Protein AF-A0A6P7SFE6-F1 (afdb_monomer_lite)

Foldseek 3Di:
DLVQLQLQQVQLLVQCVVPVVLVDPDDDDDSDRGGSVNSVLLVVVVVVCVVVPDPDPVLAVDPPPVRYPPVNCVSDNPSRSSSCVSSRWRDPDPPPPAPCRRPVVVCVVCQVVCCVPPVFHKDFDADPVRYTDDIDGPPDFDPDDPPFDPLQRVVCVRCVVPAPPPDDDDDDPVSVPGPPVPPSVPDD

pLDDT: mean 70.04, std 11.22, range [33.72, 88.94]

InterPro domains:
  IPR029526 PiggyBac transposable element-derived protein [PF13843] (2-118)

Secondary structure (DSSP, 8-state):
-HHHHHHHHHHHHHHHHH-GGGS-SSSS-------HHHHHHHHHHHHHHHHS--SSGGGTS---TTT--HHHHHHS-HHHHHHHHHH------S-TT-TTTTTHHHHHHHHHHHHHHH----EEEE-TTS-EEEEE-S-------TTS-HHHHHHHHHHTTTTTTTPPP---HHHHTS--TTTTT---

Organism: NCBI:txid2607531

Sequence (188 aa):
MDEMFQYIADETYDYAENHPQHVRPGHGSDWFPTTGDEIKVLLGLLILMGIMKKPILASYCNQDPAMSTPFFLKTMPHDRFVTLLRNLYFNSGANQDDRLHKISPIIDEAAENFSAHFGAKVYKVFQSTGRARKIYVGQDRLDLPLSTLASTDVVLSLNENLFNIGYNIYMDNWFFQSRLLPEAANED

Radius of gyration: 21.57 Å; chains: 1; bounding box: 50×43×57 Å

Structure (mmCIF, N/CA/C/O backbone):
data_AF-A0A6P7SFE6-F1
#
_entry.id   AF-A0A6P7SFE6-F1
#
loop_
_atom_site.group_PDB
_atom_site.id
_atom_site.type_symbol
_atom_site.label_atom_id
_atom_site.label_alt_id
_atom_site.label_comp_id
_atom_site.label_asym_id
_atom_site.label_entity_id
_atom_site.label_seq_id
_atom_site.pdbx_PDB_ins_code
_atom_site.Cartn_x
_atom_site.Cartn_y
_atom_site.Cartn_z
_atom_site.occupancy
_atom_site.B_iso_or_equiv
_atom_site.auth_seq_id
_atom_site.auth_comp_id
_atom_site.auth_asym_id
_atom_site.auth_atom_id
_atom_site.pdbx_PDB_model_num
ATOM 1 N N . MET A 1 1 ? 11.121 -4.428 9.781 1.00 61.09 1 MET A N 1
ATOM 2 C CA . MET A 1 1 ? 9.688 -4.736 9.572 1.00 61.09 1 MET A CA 1
ATOM 3 C C . MET A 1 1 ? 8.786 -3.921 10.499 1.00 61.09 1 MET A C 1
ATOM 5 O O . MET A 1 1 ? 7.979 -3.169 9.977 1.00 61.09 1 MET A O 1
ATOM 9 N N . ASP A 1 2 ? 8.927 -3.981 11.832 1.00 73.94 2 ASP A N 1
ATOM 10 C CA . ASP A 1 2 ? 8.117 -3.128 12.732 1.00 73.94 2 ASP A CA 1
ATOM 11 C C . ASP A 1 2 ? 8.372 -1.623 12.541 1.00 73.94 2 ASP A C 1
ATOM 13 O O . ASP A 1 2 ? 7.426 -0.840 12.510 1.00 73.94 2 ASP A O 1
ATOM 17 N N . GLU A 1 3 ? 9.627 -1.233 12.308 1.00 82.19 3 GLU A N 1
ATOM 18 C CA . GLU A 1 3 ? 10.008 0.157 12.008 1.00 82.19 3 GLU A CA 1
ATOM 19 C C . GLU A 1 3 ? 9.363 0.689 10.716 1.00 82.19 3 GLU A C 1
ATOM 21 O O . GLU A 1 3 ? 8.933 1.836 10.677 1.00 82.19 3 GLU A O 1
ATOM 26 N N . MET A 1 4 ? 9.211 -0.157 9.688 1.00 81.56 4 MET A N 1
ATOM 27 C CA . MET A 1 4 ? 8.531 0.206 8.436 1.00 81.56 4 MET A CA 1
ATOM 28 C C . MET A 1 4 ? 7.050 0.509 8.690 1.00 81.56 4 MET A C 1
ATOM 30 O O . MET A 1 4 ? 6.525 1.502 8.196 1.00 81.56 4 MET A O 1
ATOM 34 N N . PHE A 1 5 ? 6.357 -0.325 9.471 1.00 85.31 5 PHE A N 1
ATOM 35 C CA . PHE A 1 5 ? 4.944 -0.087 9.771 1.00 85.31 5 PHE A CA 1
ATOM 36 C C . PHE A 1 5 ? 4.734 1.176 10.600 1.00 85.31 5 PHE A C 1
ATOM 38 O O . PHE A 1 5 ? 3.739 1.867 10.394 1.00 85.31 5 PHE A O 1
ATOM 45 N N . GLN A 1 6 ? 5.666 1.484 11.505 1.00 87.81 6 GLN A N 1
ATOM 46 C CA . GLN A 1 6 ? 5.617 2.733 12.253 1.00 87.81 6 GLN A CA 1
ATOM 47 C C . GLN A 1 6 ? 5.869 3.940 11.343 1.00 87.81 6 GLN A C 1
ATOM 49 O O . GLN A 1 6 ? 5.092 4.885 11.387 1.00 87.81 6 GLN A O 1
ATOM 54 N N . TYR A 1 7 ? 6.851 3.865 10.442 1.00 86.44 7 TYR A N 1
ATOM 55 C CA . TYR A 1 7 ? 7.093 4.909 9.443 1.00 86.44 7 TYR A CA 1
ATOM 56 C C . TYR A 1 7 ? 5.852 5.190 8.578 1.00 86.44 7 TYR A C 1
ATOM 58 O O . TYR A 1 7 ? 5.456 6.338 8.403 1.00 86.44 7 TYR A O 1
ATOM 66 N N . ILE A 1 8 ? 5.178 4.141 8.093 1.00 85.50 8 ILE A N 1
ATOM 67 C CA . ILE A 1 8 ? 3.933 4.280 7.319 1.00 85.50 8 ILE A CA 1
ATOM 68 C C . ILE A 1 8 ? 2.825 4.922 8.160 1.00 85.50 8 ILE A C 1
ATOM 70 O O . ILE A 1 8 ? 2.033 5.708 7.638 1.00 85.50 8 ILE A O 1
ATOM 74 N N . ALA A 1 9 ? 2.736 4.577 9.446 1.00 88.50 9 ALA A N 1
ATOM 75 C CA . ALA A 1 9 ? 1.746 5.156 10.345 1.00 88.50 9 ALA A CA 1
ATOM 76 C C . ALA A 1 9 ? 1.968 6.663 10.530 1.00 88.50 9 ALA A C 1
ATOM 78 O O . ALA A 1 9 ? 1.002 7.423 10.442 1.00 88.50 9 ALA A O 1
ATOM 79 N N . ASP A 1 10 ? 3.223 7.079 10.709 1.00 88.00 10 ASP A N 1
ATOM 80 C CA . ASP A 1 10 ? 3.611 8.482 10.866 1.00 88.00 10 ASP A CA 1
ATOM 81 C C . ASP A 1 10 ? 3.328 9.272 9.572 1.00 88.00 10 ASP A C 1
ATOM 83 O O . ASP A 1 10 ? 2.623 10.278 9.596 1.00 88.00 10 ASP A O 1
ATOM 87 N N . GLU A 1 11 ? 3.738 8.752 8.411 1.00 85.62 11 GLU A N 1
ATOM 88 C CA . GLU A 1 11 ? 3.464 9.361 7.097 1.00 85.62 11 GLU A CA 1
ATOM 89 C C . GLU A 1 11 ? 1.959 9.461 6.791 1.00 85.62 11 GLU A C 1
ATOM 91 O O . GLU A 1 11 ? 1.479 10.453 6.238 1.00 85.62 11 GLU A O 1
ATOM 96 N N . THR A 1 12 ? 1.186 8.436 7.159 1.00 86.38 12 THR A N 1
ATOM 97 C CA . THR A 1 12 ? -0.279 8.420 7.017 1.00 86.38 12 THR A CA 1
ATOM 98 C C . THR A 1 12 ? -0.938 9.456 7.927 1.00 86.38 12 THR A C 1
ATOM 100 O O . THR A 1 12 ? -1.908 10.107 7.526 1.00 86.38 12 THR A O 1
ATOM 103 N N . TYR A 1 13 ? -0.423 9.615 9.148 1.00 86.06 13 TYR A N 1
ATOM 104 C CA . TYR A 1 13 ? -0.887 10.623 10.092 1.00 86.06 13 TYR A CA 1
ATOM 105 C C . TYR A 1 13 ? -0.629 12.038 9.565 1.00 86.06 13 TYR A C 1
ATOM 107 O O . TYR A 1 13 ? -1.582 12.813 9.438 1.00 86.06 13 TYR A O 1
ATOM 115 N N . ASP A 1 14 ? 0.608 12.320 9.155 1.00 85.31 14 ASP A N 1
ATOM 116 C CA . ASP A 1 14 ? 1.017 13.606 8.590 1.00 85.31 14 ASP A CA 1
ATOM 117 C C . ASP A 1 14 ? 0.218 13.941 7.325 1.00 85.31 14 ASP A C 1
ATOM 119 O O . ASP A 1 14 ? -0.242 15.072 7.136 1.00 85.31 14 ASP A O 1
ATOM 123 N N . TYR A 1 15 ? -0.003 12.959 6.447 1.00 83.81 15 TYR A N 1
ATOM 124 C CA . TYR A 1 15 ? -0.788 13.159 5.234 1.00 83.81 15 TYR A CA 1
ATOM 125 C C . TYR A 1 15 ? -2.224 13.587 5.549 1.00 83.81 15 TYR A C 1
ATOM 127 O O . TYR A 1 15 ? -2.721 14.552 4.963 1.00 83.81 15 TYR A O 1
ATOM 135 N N . ALA A 1 16 ? -2.887 12.899 6.477 1.00 82.62 16 ALA A N 1
ATOM 136 C CA . ALA A 1 16 ? -4.267 13.185 6.842 1.00 82.62 16 ALA A CA 1
ATOM 137 C C . ALA A 1 16 ? -4.434 14.518 7.584 1.00 82.62 16 ALA A C 1
ATOM 139 O O . ALA A 1 16 ? -5.422 15.214 7.347 1.00 82.62 16 ALA A O 1
ATOM 140 N N . GLU A 1 17 ? -3.469 14.895 8.429 1.00 82.94 17 GLU A N 1
ATOM 141 C CA . GLU A 1 17 ? -3.460 16.194 9.112 1.00 82.94 17 GLU A CA 1
ATOM 142 C C . GLU A 1 17 ? -3.362 17.350 8.101 1.00 82.94 17 GLU A C 1
ATOM 144 O O . GLU A 1 17 ? -4.084 18.342 8.203 1.00 82.94 17 GLU A O 1
ATOM 149 N N . ASN A 1 18 ? -2.563 17.173 7.045 1.00 80.31 18 ASN A N 1
ATOM 150 C CA . ASN A 1 18 ? -2.408 18.158 5.972 1.00 80.31 18 ASN A CA 1
ATOM 151 C C . ASN A 1 18 ? -3.531 18.132 4.913 1.00 80.31 18 ASN A C 1
ATOM 153 O O . ASN A 1 18 ? -3.589 19.016 4.054 1.00 80.31 18 ASN A O 1
ATOM 157 N N . HIS A 1 19 ? -4.432 17.144 4.948 1.00 77.06 19 HIS A N 1
ATOM 158 C CA . HIS A 1 19 ? -5.502 16.961 3.960 1.00 77.06 19 HIS A CA 1
ATOM 159 C C . HIS A 1 19 ? -6.875 16.720 4.625 1.00 77.06 19 HIS A C 1
ATOM 161 O O . HIS A 1 19 ? -7.513 15.681 4.397 1.00 77.06 19 HIS A O 1
ATOM 167 N N . PRO A 1 20 ? -7.398 17.693 5.399 1.00 71.38 20 PRO A N 1
ATOM 168 C CA . PRO A 1 20 ? -8.607 17.525 6.210 1.00 71.38 20 PRO A CA 1
ATOM 169 C C . PRO A 1 20 ? -9.862 17.199 5.388 1.00 71.38 20 PRO A C 1
ATOM 171 O O . PRO A 1 20 ? -10.795 16.599 5.906 1.00 71.38 20 PRO A O 1
ATOM 174 N N . GLN A 1 21 ? -9.893 17.515 4.090 1.00 68.44 21 GLN A N 1
ATOM 175 C CA . GLN A 1 21 ? -10.990 17.154 3.184 1.00 68.44 21 GLN A CA 1
ATOM 176 C C . GLN A 1 21 ? -11.155 15.636 2.963 1.00 68.44 21 GLN A C 1
ATOM 178 O O . GLN A 1 21 ? -12.209 15.183 2.503 1.00 68.44 21 GLN A O 1
ATOM 183 N N . HIS A 1 22 ? -10.128 14.835 3.262 1.00 64.62 22 HIS A N 1
ATOM 184 C CA . HIS A 1 22 ? -10.196 13.375 3.164 1.00 64.62 22 HIS A CA 1
ATOM 185 C C . HIS A 1 22 ? -10.717 12.729 4.455 1.00 64.62 22 HIS A C 1
ATOM 187 O O . HIS A 1 22 ? -11.294 11.637 4.394 1.00 64.62 22 HIS A O 1
ATOM 193 N N . VAL A 1 23 ? -10.629 13.443 5.581 1.00 65.19 23 VAL A N 1
ATOM 194 C CA . VAL A 1 23 ? -11.279 13.118 6.854 1.00 65.19 23 VAL A CA 1
ATOM 195 C C . VAL A 1 23 ? -12.740 13.571 6.762 1.00 65.19 23 VAL A C 1
ATOM 197 O O . VAL A 1 23 ? -13.029 14.726 6.465 1.00 65.19 23 VAL A O 1
ATOM 200 N N . ARG A 1 24 ? -13.709 12.660 6.916 1.00 57.59 24 ARG A N 1
ATOM 201 C CA . ARG A 1 24 ? -15.131 13.019 6.752 1.00 57.59 24 ARG A CA 1
ATOM 202 C C . ARG A 1 24 ? -15.545 14.073 7.795 1.00 57.59 24 ARG A C 1
ATOM 204 O O . 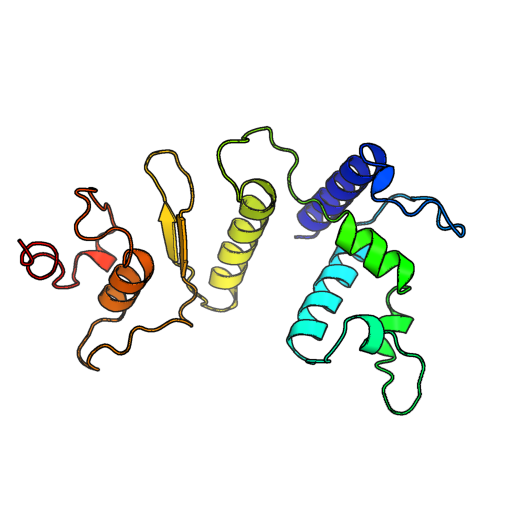ARG A 1 24 ? -15.450 13.785 8.986 1.00 57.59 24 ARG A O 1
ATOM 211 N N . PRO A 1 25 ? -16.109 15.228 7.395 1.00 49.84 25 PRO A N 1
ATOM 212 C CA . PRO A 1 25 ? -16.751 16.140 8.328 1.00 49.84 25 PRO A CA 1
ATOM 213 C C . PRO A 1 25 ? -18.163 15.614 8.603 1.00 49.84 25 PRO A C 1
ATOM 215 O O . PRO A 1 25 ? -19.124 15.960 7.920 1.00 49.84 25 PRO A O 1
ATOM 218 N N . GLY A 1 26 ? -18.298 14.694 9.551 1.00 49.56 26 GLY A N 1
ATOM 219 C CA . GLY A 1 26 ? -19.613 14.196 9.940 1.00 49.56 26 GLY A CA 1
ATOM 220 C C . GLY A 1 26 ? -19.549 12.903 10.732 1.00 49.56 26 GLY A C 1
ATOM 221 O O . GLY A 1 26 ? -19.210 11.865 10.178 1.00 49.56 26 GLY A O 1
ATOM 222 N N . HIS A 1 27 ? -19.972 12.996 11.995 1.00 47.34 27 HIS A N 1
ATOM 223 C CA . HIS A 1 27 ? -20.086 11.922 12.988 1.00 47.34 27 HIS A CA 1
ATOM 224 C C . HIS A 1 27 ? -18.760 11.402 13.571 1.00 47.34 27 HIS A C 1
ATOM 226 O O . HIS A 1 27 ? -18.475 10.213 13.555 1.00 47.34 27 HIS A O 1
ATOM 232 N N . GLY A 1 28 ? -18.001 12.309 14.192 1.00 46.06 28 GLY A N 1
ATOM 233 C CA . GLY A 1 28 ? -17.427 12.040 15.517 1.00 46.06 28 GLY A CA 1
ATOM 234 C C . GLY A 1 28 ? -16.272 11.047 15.644 1.00 46.06 28 GLY A C 1
ATOM 235 O O . GLY A 1 28 ? -16.020 10.607 16.761 1.00 46.06 28 GLY A O 1
ATOM 236 N N . SER A 1 29 ? -15.546 10.703 14.580 1.00 52.53 29 SER A N 1
ATOM 237 C CA . SER A 1 29 ? -14.189 10.179 14.765 1.00 52.53 29 SER A CA 1
ATOM 238 C C . SER A 1 29 ? -13.204 11.312 14.526 1.00 52.53 29 SER A C 1
ATOM 240 O O . SER A 1 29 ? -12.841 11.592 13.381 1.00 52.53 29 SER A O 1
ATOM 242 N N . ASP A 1 30 ? -12.804 11.981 15.602 1.00 61.62 30 ASP A N 1
ATOM 243 C CA . ASP A 1 30 ? -11.639 12.858 15.570 1.00 61.62 30 ASP A CA 1
ATOM 244 C C . ASP A 1 30 ? -10.474 12.075 14.948 1.00 61.62 30 ASP A C 1
ATOM 246 O O . ASP A 1 30 ? -10.271 10.897 15.254 1.00 61.62 30 ASP A O 1
ATOM 250 N N . TRP A 1 31 ? -9.756 12.678 14.000 1.00 70.69 31 TRP A N 1
ATOM 251 C CA . TRP A 1 31 ? -8.567 12.041 13.444 1.00 70.69 31 TRP A CA 1
ATOM 252 C C . TRP A 1 31 ? -7.518 11.956 14.553 1.00 70.69 31 TRP A C 1
ATOM 254 O O . TRP A 1 31 ? -7.008 12.975 15.007 1.00 70.69 31 TRP A O 1
ATOM 264 N N . PHE A 1 32 ? -7.246 10.741 15.025 1.00 72.75 32 PHE A N 1
ATOM 265 C CA . PHE A 1 32 ? -6.267 10.479 16.074 1.00 72.75 32 PHE A CA 1
ATOM 266 C C . PHE A 1 32 ? -5.050 9.726 15.517 1.00 72.75 32 PHE A C 1
ATOM 268 O O . PHE A 1 32 ? -5.188 9.025 14.500 1.00 72.75 32 PHE A O 1
ATOM 275 N N . PRO A 1 33 ? -3.883 9.850 16.186 1.00 77.19 33 PRO A N 1
ATOM 276 C CA . PRO A 1 33 ? -2.631 9.227 15.771 1.00 77.19 33 PRO A CA 1
ATOM 277 C C . PRO A 1 33 ? -2.797 7.758 15.390 1.00 77.19 33 PRO A C 1
ATOM 279 O O . PRO A 1 33 ? -3.434 6.989 16.111 1.00 77.19 33 PRO A O 1
ATOM 282 N N . THR A 1 34 ? -2.250 7.392 14.232 1.00 83.38 34 THR A N 1
ATOM 283 C CA . THR A 1 34 ? -2.251 6.007 13.744 1.00 83.38 34 THR A CA 1
ATOM 284 C C . THR A 1 34 ? -1.036 5.278 14.308 1.00 83.38 34 THR A C 1
ATOM 286 O O . THR A 1 34 ? 0.020 5.882 14.469 1.00 83.38 34 THR A O 1
ATOM 289 N N . THR A 1 35 ? -1.160 3.986 14.609 1.00 87.94 35 THR A N 1
ATOM 290 C CA . THR A 1 35 ? -0.030 3.164 15.079 1.00 87.94 35 THR A CA 1
ATOM 291 C C . THR A 1 35 ? 0.412 2.152 14.027 1.00 87.94 35 THR A C 1
ATOM 293 O O . THR A 1 35 ? -0.382 1.729 13.182 1.00 87.94 35 THR A O 1
ATOM 296 N N . GLY A 1 36 ? 1.666 1.692 14.102 1.00 86.25 36 GLY A N 1
ATOM 297 C CA . GLY A 1 36 ? 2.143 0.612 13.234 1.00 86.25 36 GLY A CA 1
ATOM 298 C C . GLY A 1 36 ? 1.288 -0.662 13.322 1.00 86.25 36 GLY A C 1
ATOM 299 O O . GLY A 1 36 ? 1.102 -1.353 12.322 1.00 86.25 36 GLY A O 1
ATOM 300 N N . ASP A 1 37 ? 0.689 -0.951 14.480 1.00 86.56 37 ASP A N 1
ATOM 301 C CA . ASP A 1 37 ? -0.207 -2.101 14.645 1.00 86.56 37 ASP A CA 1
ATOM 302 C C . ASP A 1 37 ? -1.542 -1.925 13.907 1.00 86.56 37 ASP A C 1
ATOM 304 O O . ASP A 1 37 ? -2.035 -2.881 13.304 1.00 86.56 37 ASP A O 1
ATOM 308 N N . GLU A 1 38 ? -2.102 -0.710 13.865 1.00 87.69 38 GLU A N 1
ATOM 309 C CA . GLU A 1 38 ? -3.269 -0.419 13.022 1.00 87.69 38 GLU A CA 1
ATOM 310 C C . GLU A 1 38 ? -2.946 -0.617 11.534 1.00 87.69 38 GLU A C 1
ATOM 312 O O . GLU A 1 38 ? -3.760 -1.187 10.806 1.00 87.69 38 GLU A O 1
ATOM 317 N N . ILE A 1 39 ? -1.745 -0.229 11.087 1.00 88.94 39 ILE A N 1
ATOM 318 C CA . ILE A 1 39 ? -1.287 -0.462 9.708 1.00 88.94 39 ILE A CA 1
ATOM 319 C C . ILE A 1 39 ? -1.139 -1.961 9.414 1.00 88.94 39 ILE A C 1
ATOM 321 O O . ILE A 1 39 ? -1.592 -2.429 8.367 1.00 88.94 39 ILE A O 1
ATOM 325 N N . LYS A 1 40 ? -0.578 -2.752 10.338 1.00 86.69 40 LYS A N 1
ATOM 326 C CA . LYS A 1 40 ? -0.502 -4.218 10.192 1.00 86.69 40 LYS A CA 1
ATOM 327 C C . LYS A 1 40 ? -1.886 -4.844 10.061 1.00 86.69 40 LYS A C 1
ATOM 329 O O . LYS A 1 40 ? -2.102 -5.683 9.186 1.00 86.69 40 LYS A O 1
ATOM 334 N N . VAL A 1 41 ? -2.829 -4.429 10.908 1.00 87.75 41 VAL A N 1
ATOM 335 C CA . VAL A 1 41 ? -4.222 -4.890 10.845 1.00 87.75 41 VAL A CA 1
ATOM 336 C C . VAL A 1 41 ? -4.851 -4.505 9.509 1.00 87.75 41 VAL A C 1
ATOM 338 O O . VAL A 1 41 ? -5.437 -5.362 8.852 1.00 87.75 41 VAL A O 1
ATOM 341 N N . LEU A 1 42 ? -4.693 -3.254 9.072 1.00 86.50 42 LEU A N 1
ATOM 342 C CA . LEU A 1 42 ? -5.209 -2.762 7.795 1.00 86.50 42 LEU A CA 1
ATOM 343 C C . LEU A 1 42 ? -4.706 -3.615 6.620 1.00 86.50 42 LEU A C 1
ATOM 345 O O . LEU A 1 42 ? -5.508 -4.105 5.823 1.00 86.50 42 LEU A O 1
ATOM 349 N N . LEU A 1 43 ? -3.393 -3.840 6.539 1.00 85.12 43 LEU A N 1
ATOM 350 C CA . LEU A 1 43 ? -2.772 -4.646 5.485 1.00 85.12 43 LEU A CA 1
ATOM 351 C C . LEU A 1 43 ? -3.202 -6.117 5.560 1.00 85.12 43 LEU A C 1
ATOM 353 O O . LEU A 1 43 ? -3.517 -6.719 4.533 1.00 85.12 43 LEU A O 1
ATOM 357 N N . GLY A 1 44 ? -3.298 -6.687 6.764 1.00 85.69 44 GLY A N 1
ATOM 358 C CA . GLY A 1 44 ? -3.808 -8.042 6.972 1.00 85.69 44 GLY A CA 1
ATOM 359 C C . GLY A 1 44 ? -5.255 -8.207 6.498 1.00 85.69 44 GLY A C 1
ATOM 360 O O . GLY A 1 44 ? -5.583 -9.189 5.829 1.00 85.69 44 GLY A O 1
ATOM 361 N N . LEU A 1 45 ? -6.114 -7.222 6.774 1.00 82.25 45 LEU A N 1
ATOM 362 C CA . LEU A 1 45 ? -7.494 -7.198 6.289 1.00 82.25 45 LEU A CA 1
ATOM 363 C C . LEU A 1 45 ? -7.556 -7.059 4.760 1.00 82.25 45 LEU A C 1
ATOM 365 O O . LEU A 1 45 ? -8.354 -7.755 4.136 1.00 82.25 45 LEU A O 1
ATOM 369 N N . LEU A 1 46 ? -6.700 -6.242 4.136 1.00 81.75 46 LEU A N 1
ATOM 370 C CA . LEU A 1 46 ? -6.624 -6.113 2.672 1.00 81.75 46 LEU A CA 1
ATOM 371 C C . LEU A 1 46 ? -6.219 -7.427 1.989 1.00 81.75 46 LEU A C 1
ATOM 373 O O . LEU A 1 46 ? -6.848 -7.833 1.009 1.00 81.75 46 LEU A O 1
ATOM 377 N N . ILE A 1 47 ? -5.223 -8.130 2.532 1.00 80.38 47 ILE A N 1
ATOM 378 C CA . ILE A 1 47 ? -4.822 -9.458 2.045 1.00 80.38 47 ILE A CA 1
ATOM 379 C C . ILE A 1 47 ? -5.990 -10.443 2.184 1.00 80.38 47 ILE A C 1
ATOM 381 O O . ILE A 1 47 ? -6.321 -11.164 1.241 1.00 80.38 47 ILE A O 1
ATOM 385 N N . LEU A 1 48 ? -6.668 -10.434 3.335 1.00 77.19 48 LEU A N 1
ATOM 386 C CA . LEU A 1 48 ? -7.814 -11.302 3.594 1.00 77.19 48 LEU A CA 1
ATOM 387 C C . LEU A 1 48 ? -8.991 -11.025 2.641 1.00 77.19 48 LEU A C 1
ATOM 389 O O . LEU A 1 48 ? -9.651 -11.969 2.203 1.00 77.19 48 LEU A O 1
ATOM 393 N N . MET A 1 49 ? -9.238 -9.763 2.272 1.00 74.50 49 MET A N 1
ATOM 394 C CA . MET A 1 49 ? -10.231 -9.399 1.249 1.00 74.50 49 MET A CA 1
ATOM 395 C C . MET A 1 49 ? -9.850 -9.927 -0.138 1.00 74.50 49 MET A C 1
ATOM 397 O O . MET A 1 49 ? -10.725 -10.383 -0.874 1.00 74.50 49 MET A O 1
ATOM 401 N N . GLY A 1 50 ? -8.559 -9.911 -0.485 1.00 70.62 50 GLY A N 1
ATOM 402 C CA . GLY A 1 50 ? -8.058 -10.488 -1.735 1.00 70.62 50 GLY A CA 1
ATOM 403 C C . GLY A 1 50 ? -8.311 -11.996 -1.841 1.00 70.62 50 GLY A C 1
ATOM 404 O O . GLY A 1 50 ? -8.626 -12.495 -2.923 1.00 70.62 50 GLY A O 1
ATOM 405 N N . ILE A 1 51 ? -8.234 -12.705 -0.711 1.00 72.88 51 ILE A N 1
ATOM 406 C CA . ILE A 1 51 ? -8.508 -14.146 -0.617 1.00 72.88 51 ILE A CA 1
ATOM 407 C C . ILE A 1 51 ? -10.019 -14.420 -0.639 1.00 72.88 51 ILE A C 1
ATOM 409 O O . ILE A 1 51 ? -10.495 -15.257 -1.406 1.00 72.88 51 ILE A O 1
ATOM 413 N N . MET A 1 52 ? -10.795 -13.713 0.185 1.00 71.19 52 MET A N 1
ATOM 414 C CA . MET A 1 52 ? -12.245 -13.886 0.273 1.00 71.19 52 MET A CA 1
ATOM 415 C C . MET A 1 52 ? -12.958 -12.874 -0.615 1.00 71.19 52 MET A C 1
ATOM 417 O O . MET A 1 52 ? -13.322 -11.809 -0.141 1.00 71.19 52 MET A O 1
ATOM 421 N N . LYS A 1 53 ? -13.204 -13.173 -1.890 1.00 67.50 53 LYS A N 1
ATOM 422 C CA . LYS A 1 53 ? -13.862 -12.209 -2.790 1.00 67.50 53 LYS A 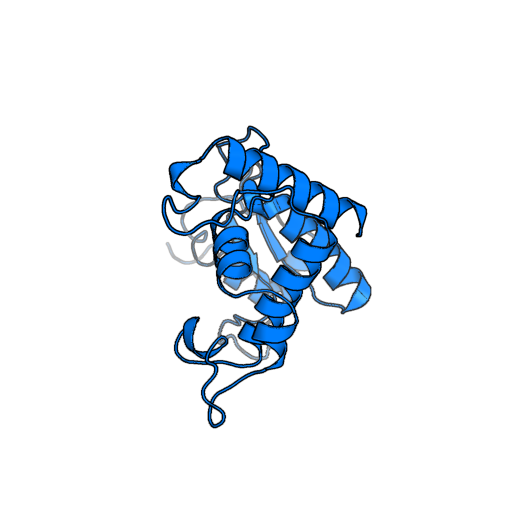CA 1
ATOM 423 C C . LYS A 1 53 ? -15.347 -12.013 -2.442 1.00 67.50 53 LYS A C 1
ATOM 425 O O . LYS A 1 53 ? -16.143 -12.940 -2.571 1.00 67.50 53 LYS A O 1
ATOM 430 N N . LYS A 1 54 ? -15.732 -10.792 -2.058 1.00 69.62 54 LYS A N 1
ATOM 431 C CA . LYS A 1 54 ? -17.125 -10.328 -1.935 1.00 69.62 54 LYS A CA 1
ATOM 432 C C . LYS A 1 54 ? -17.381 -9.190 -2.930 1.00 69.62 54 LYS A C 1
ATOM 434 O O . LYS A 1 54 ? -16.453 -8.459 -3.267 1.00 69.62 54 LYS A O 1
ATOM 439 N N . PRO A 1 55 ? -18.629 -9.010 -3.396 1.00 59.44 55 PRO A N 1
ATOM 440 C CA . PRO A 1 55 ? -18.931 -8.087 -4.490 1.00 59.44 55 PRO A CA 1
ATOM 441 C C . PRO A 1 55 ? -18.708 -6.607 -4.143 1.00 59.44 55 PRO A C 1
ATOM 443 O O . PRO A 1 55 ? -18.485 -5.808 -5.047 1.00 59.44 55 PRO A O 1
ATOM 446 N N . ILE A 1 56 ? -18.789 -6.218 -2.863 1.00 65.75 56 ILE A N 1
ATOM 447 C CA . ILE A 1 56 ? -18.694 -4.815 -2.429 1.00 65.75 56 ILE A CA 1
ATOM 448 C C . ILE A 1 56 ? -17.956 -4.736 -1.087 1.00 65.75 56 ILE A C 1
ATOM 450 O O . ILE A 1 56 ? -18.180 -5.579 -0.219 1.00 65.75 56 ILE A O 1
ATOM 454 N N . LEU A 1 57 ? -17.146 -3.690 -0.873 1.00 63.84 57 LEU A N 1
ATOM 455 C CA . LEU A 1 57 ? -16.412 -3.455 0.382 1.00 63.84 57 LEU A CA 1
ATOM 456 C C . LEU A 1 57 ? -17.329 -3.490 1.621 1.00 63.84 57 LEU A C 1
ATOM 458 O O . LEU A 1 57 ? -17.022 -4.143 2.614 1.00 63.84 57 LEU A O 1
ATOM 462 N N . ALA A 1 58 ? -18.517 -2.886 1.518 1.00 64.75 58 ALA A N 1
ATOM 463 C CA . ALA A 1 58 ? -19.532 -2.897 2.573 1.00 64.75 58 ALA A CA 1
ATOM 464 C C . ALA A 1 58 ? -19.997 -4.316 2.963 1.00 64.75 58 ALA A C 1
ATOM 466 O O . ALA A 1 58 ? -20.417 -4.542 4.093 1.00 64.75 58 ALA A O 1
ATOM 467 N N . SER A 1 59 ? -19.885 -5.299 2.059 1.00 66.31 59 SER A N 1
ATOM 468 C CA . SER A 1 59 ? -20.264 -6.693 2.337 1.00 66.31 59 SER A CA 1
ATOM 469 C C . SER A 1 59 ? -19.300 -7.405 3.293 1.00 66.31 59 SER A C 1
ATOM 471 O O . SER A 1 59 ? -19.680 -8.419 3.878 1.00 66.31 59 SER A O 1
ATOM 473 N N . TYR A 1 60 ? -18.067 -6.909 3.453 1.00 64.38 60 TYR A N 1
ATOM 474 C CA . TYR A 1 60 ? -17.098 -7.436 4.427 1.00 64.38 60 TYR A CA 1
ATOM 475 C C . TYR A 1 60 ? -17.390 -6.966 5.853 1.00 64.38 60 TYR A C 1
ATOM 477 O O . TYR A 1 60 ? -17.059 -7.651 6.819 1.00 64.38 60 TYR A O 1
ATOM 485 N N . CYS A 1 61 ? -18.052 -5.817 5.974 1.00 61.09 61 CYS A N 1
ATOM 486 C CA . CYS A 1 61 ? -18.411 -5.187 7.239 1.00 61.09 61 CYS A CA 1
ATOM 487 C C . CYS A 1 61 ? -19.915 -5.289 7.530 1.00 61.09 61 CYS A C 1
ATOM 489 O O . CYS A 1 61 ? -20.446 -4.532 8.339 1.00 61.09 61 CYS A O 1
ATOM 491 N N . ASN A 1 62 ? -20.612 -6.219 6.872 1.00 62.25 62 ASN A N 1
ATOM 492 C CA . ASN A 1 62 ? -22.034 -6.431 7.090 1.00 62.25 62 ASN A CA 1
ATOM 493 C C . ASN A 1 62 ? -22.268 -7.203 8.401 1.00 62.25 62 ASN A C 1
ATOM 495 O O . ASN A 1 62 ? -21.590 -8.194 8.676 1.00 62.25 62 ASN A O 1
ATOM 499 N N . GLN A 1 63 ? -23.230 -6.746 9.203 1.00 60.22 63 GLN A N 1
ATOM 500 C CA . GLN A 1 63 ? -23.647 -7.400 10.447 1.00 60.22 63 GLN A CA 1
ATOM 501 C C . GLN A 1 63 ? -24.687 -8.506 10.219 1.00 60.22 63 GLN A C 1
ATOM 503 O O . GLN A 1 63 ? -24.996 -9.233 11.160 1.00 60.22 63 GLN A O 1
ATOM 508 N N . ASP A 1 64 ? -25.206 -8.656 8.994 1.00 63.41 64 ASP A N 1
ATOM 509 C CA . ASP A 1 64 ? -26.151 -9.721 8.644 1.00 63.41 64 ASP A CA 1
ATOM 510 C C . ASP A 1 64 ? -25.557 -11.108 8.964 1.00 63.41 64 ASP A C 1
ATOM 512 O O . ASP A 1 64 ? -24.560 -11.486 8.347 1.00 63.41 64 ASP A O 1
ATOM 516 N N . PRO A 1 65 ? -26.149 -11.898 9.878 1.00 58.72 65 PRO A N 1
ATOM 517 C CA . PRO A 1 65 ? -25.642 -13.211 10.277 1.00 58.72 65 PRO A CA 1
ATOM 518 C C . PRO A 1 65 ? -25.394 -14.185 9.118 1.00 58.72 65 PRO A C 1
ATOM 520 O O . PRO A 1 65 ? -24.523 -15.043 9.232 1.00 58.72 65 PRO A O 1
ATOM 523 N N . ALA A 1 66 ? -26.124 -14.060 8.005 1.00 60.53 66 ALA A N 1
ATOM 524 C CA . ALA A 1 66 ? -25.964 -14.932 6.839 1.00 60.53 66 ALA A CA 1
ATOM 525 C C . ALA A 1 66 ? -24.745 -14.569 5.970 1.00 60.53 66 ALA A C 1
ATOM 527 O O . ALA A 1 66 ? -24.233 -15.409 5.232 1.00 60.53 66 ALA A O 1
ATOM 528 N N . MET A 1 67 ? -24.285 -13.317 6.045 1.00 58.78 67 MET A N 1
ATOM 529 C CA . MET A 1 67 ? -23.228 -12.757 5.193 1.00 58.78 67 MET A CA 1
ATOM 530 C C . MET A 1 67 ? -22.075 -12.136 5.992 1.00 58.78 67 MET A C 1
ATOM 532 O O . MET A 1 67 ? -21.117 -11.634 5.395 1.00 58.78 67 MET A O 1
ATOM 536 N N . SER A 1 68 ? -22.153 -12.165 7.320 1.00 62.25 68 SER A N 1
ATOM 537 C CA . SER A 1 68 ? -21.189 -11.556 8.225 1.00 62.25 68 SER A CA 1
ATOM 538 C C . SER A 1 68 ? -19.861 -12.291 8.163 1.00 62.25 68 SER A C 1
ATOM 540 O O . SER A 1 68 ? -19.778 -13.514 8.278 1.00 62.25 68 SER A O 1
ATOM 542 N N . THR A 1 69 ? -18.795 -11.518 7.996 1.00 67.06 69 THR A N 1
ATOM 543 C CA . THR A 1 69 ? -17.421 -11.958 8.222 1.00 67.06 69 THR A CA 1
ATOM 544 C C . THR A 1 69 ? -16.944 -11.319 9.526 1.00 67.06 69 THR A C 1
ATOM 546 O O . THR A 1 69 ? -16.273 -10.285 9.486 1.00 67.06 69 THR A O 1
ATOM 549 N N . PRO A 1 70 ? -17.302 -11.890 10.697 1.00 60.97 70 PRO A N 1
ATOM 550 C CA . PRO A 1 70 ? -17.172 -11.225 11.998 1.00 60.97 70 PRO A CA 1
ATOM 551 C C . PRO A 1 70 ? -15.733 -10.823 12.340 1.00 60.97 70 PRO A C 1
ATOM 553 O O . PRO A 1 70 ? -15.515 -9.888 13.106 1.00 60.97 70 PRO A O 1
ATOM 556 N N . PHE A 1 71 ? -14.744 -11.481 11.730 1.00 64.38 71 PHE A N 1
ATOM 557 C CA . PHE A 1 71 ? -13.331 -11.136 11.861 1.00 64.38 71 PHE A CA 1
ATOM 558 C C . PHE A 1 71 ? -13.012 -9.690 11.432 1.00 64.38 71 PHE A C 1
ATOM 560 O O . PHE A 1 71 ? -12.203 -9.034 12.081 1.00 64.38 71 PHE A O 1
ATOM 567 N N . PHE A 1 72 ? -13.680 -9.152 10.405 1.00 65.88 72 PHE A N 1
ATOM 568 C CA . PHE A 1 72 ? -13.428 -7.785 9.929 1.00 65.88 72 PHE A CA 1
ATOM 569 C C . PHE A 1 72 ? -13.913 -6.735 10.930 1.00 65.88 72 PHE A C 1
ATOM 571 O O . PHE A 1 72 ? -13.168 -5.827 11.276 1.00 65.88 72 PHE A O 1
ATOM 578 N N . LEU A 1 73 ? -15.133 -6.901 11.447 1.00 65.12 73 LEU A N 1
ATOM 579 C CA . LEU A 1 73 ? -15.755 -5.953 12.379 1.00 65.12 73 LEU A CA 1
ATOM 580 C C . LEU A 1 73 ? -15.173 -6.018 13.796 1.00 65.12 73 LEU A C 1
ATOM 582 O O . LEU A 1 73 ? -15.231 -5.033 14.525 1.00 65.12 73 LEU A O 1
ATOM 586 N N . LYS A 1 74 ? -14.633 -7.175 14.198 1.00 73.06 74 LYS A N 1
ATOM 587 C CA . LYS A 1 74 ? -14.030 -7.363 15.523 1.00 73.06 74 LYS A CA 1
ATOM 588 C C . LYS A 1 74 ? -12.624 -6.768 15.624 1.00 73.06 74 LYS A C 1
ATOM 590 O O . LYS A 1 74 ? -12.217 -6.381 16.713 1.00 73.06 74 LYS A O 1
ATOM 595 N N . THR A 1 75 ? -11.886 -6.732 14.515 1.00 77.19 75 THR A N 1
ATOM 596 C CA . THR A 1 75 ? -10.465 -6.346 14.518 1.00 77.19 75 THR A CA 1
ATOM 597 C C . THR A 1 75 ? -10.275 -4.841 14.336 1.00 77.19 75 THR A C 1
ATOM 599 O O . THR A 1 75 ? -9.422 -4.255 14.992 1.00 77.19 75 THR A O 1
ATOM 602 N N . MET A 1 76 ? -11.080 -4.197 13.486 1.00 79.81 76 MET A N 1
ATOM 603 C CA . MET A 1 76 ? -11.037 -2.750 13.274 1.00 79.81 76 MET A CA 1
ATOM 604 C C . MET A 1 76 ? -12.437 -2.229 12.914 1.00 79.81 76 MET A C 1
ATOM 606 O O . MET A 1 76 ? -13.096 -2.822 12.056 1.00 79.81 76 MET A O 1
ATOM 610 N N . PRO A 1 77 ? -12.915 -1.124 13.519 1.00 80.81 77 PRO A N 1
ATOM 611 C CA . PRO A 1 77 ? -14.189 -0.525 13.134 1.00 80.81 77 PRO A CA 1
ATOM 612 C C . PRO A 1 77 ? -14.198 -0.142 11.651 1.00 80.81 77 PRO A C 1
ATOM 614 O O . PRO A 1 77 ? -13.214 0.399 11.149 1.00 80.81 77 PRO A O 1
ATOM 617 N N . HIS A 1 78 ? -15.322 -0.362 10.963 1.00 76.38 78 HIS A N 1
ATOM 618 C CA . HIS A 1 78 ? -15.464 -0.058 9.532 1.00 76.38 78 HIS A CA 1
ATOM 619 C C . HIS A 1 78 ? -15.051 1.381 9.193 1.00 76.38 78 HIS A C 1
ATOM 621 O O . HIS A 1 78 ? -14.308 1.604 8.241 1.00 76.38 78 HIS A O 1
ATOM 627 N N . ASP A 1 79 ? -15.483 2.356 9.991 1.00 77.50 79 ASP A N 1
ATOM 628 C CA . ASP A 1 79 ? -15.193 3.761 9.711 1.00 77.50 79 ASP A CA 1
ATOM 629 C C . ASP A 1 79 ? -13.709 4.085 9.900 1.00 77.50 79 ASP A C 1
ATOM 631 O O . ASP A 1 79 ? -13.140 4.822 9.094 1.00 77.50 79 ASP A O 1
ATOM 635 N N . ARG A 1 80 ? -13.039 3.457 10.879 1.00 82.25 80 ARG A N 1
ATOM 636 C CA . ARG A 1 80 ? -11.581 3.565 11.044 1.00 82.25 80 ARG A CA 1
ATOM 637 C C . ARG A 1 80 ? -10.856 2.904 9.874 1.00 82.25 80 ARG A C 1
ATOM 639 O O . ARG A 1 80 ? -9.972 3.531 9.304 1.00 82.25 80 ARG A O 1
ATOM 646 N N . PHE A 1 81 ? -11.285 1.713 9.452 1.00 81.88 81 PHE A N 1
ATOM 647 C CA . PHE A 1 81 ? -10.729 1.013 8.289 1.00 81.88 81 PHE A CA 1
ATOM 648 C C . PHE A 1 81 ? -10.829 1.855 7.014 1.00 81.88 81 PHE A C 1
ATOM 650 O O . PHE A 1 81 ? -9.834 2.048 6.323 1.00 81.88 81 PHE A O 1
ATOM 657 N N . VAL A 1 82 ? -12.011 2.403 6.712 1.00 77.25 82 VAL A N 1
ATOM 658 C CA . VAL A 1 82 ? -12.219 3.241 5.522 1.00 77.25 82 VAL A CA 1
ATOM 659 C C . VAL A 1 82 ? -11.401 4.527 5.605 1.00 77.25 82 VAL A C 1
ATOM 661 O O . VAL A 1 82 ? -10.841 4.952 4.597 1.00 77.25 82 VAL A O 1
ATOM 664 N N . THR A 1 83 ? -11.310 5.142 6.785 1.00 80.06 83 THR A N 1
ATOM 665 C CA . THR A 1 83 ? -10.540 6.380 6.969 1.00 80.06 83 THR A CA 1
ATOM 666 C C . THR A 1 83 ? -9.042 6.127 6.796 1.00 80.06 83 THR A C 1
ATOM 668 O O . THR A 1 83 ? -8.395 6.848 6.040 1.00 80.06 83 THR A O 1
ATOM 671 N N . LEU A 1 84 ? -8.503 5.069 7.409 1.00 84.31 84 LEU A N 1
ATOM 672 C CA . LEU A 1 84 ? -7.107 4.668 7.234 1.00 84.31 84 LEU A CA 1
ATOM 673 C C . LEU A 1 84 ? -6.813 4.294 5.783 1.00 84.31 84 LEU A C 1
ATOM 675 O O . LEU A 1 84 ? -5.854 4.796 5.219 1.00 84.31 84 LEU A O 1
ATOM 679 N N . LEU A 1 85 ? -7.667 3.496 5.137 1.00 81.62 85 LEU A N 1
ATOM 680 C CA . LEU A 1 85 ? -7.493 3.120 3.732 1.00 81.62 85 LEU A CA 1
ATOM 681 C C . LEU A 1 85 ? -7.470 4.341 2.800 1.00 81.62 85 LEU A C 1
ATOM 683 O O . LEU A 1 85 ? -6.735 4.357 1.817 1.00 81.62 85 LEU A O 1
ATOM 687 N N . ARG A 1 86 ? -8.286 5.360 3.092 1.00 78.25 86 ARG A N 1
ATOM 688 C CA . ARG A 1 86 ? -8.396 6.575 2.275 1.00 78.25 86 ARG A CA 1
ATOM 689 C C . ARG A 1 86 ? -7.201 7.512 2.427 1.00 78.25 86 ARG A C 1
ATOM 691 O O . ARG A 1 86 ? -6.871 8.206 1.469 1.00 78.25 86 ARG A O 1
ATOM 698 N N . ASN A 1 87 ? -6.608 7.542 3.615 1.00 80.06 87 ASN A N 1
ATOM 699 C CA . ASN A 1 87 ? -5.482 8.408 3.949 1.00 80.06 87 ASN A CA 1
ATOM 700 C C . ASN A 1 87 ? -4.136 7.680 3.929 1.00 80.06 87 ASN A C 1
ATOM 702 O O . ASN A 1 87 ? -3.120 8.320 4.174 1.00 80.06 87 ASN A O 1
ATOM 706 N N . LEU A 1 88 ? -4.128 6.372 3.648 1.00 84.19 88 LEU A N 1
ATOM 707 C CA . LEU A 1 88 ? -2.933 5.541 3.657 1.00 84.19 88 LEU A CA 1
ATOM 708 C C . LEU A 1 88 ? -1.862 6.159 2.764 1.00 84.19 88 LEU A C 1
ATOM 710 O O . LEU A 1 88 ? -2.036 6.287 1.547 1.00 84.19 88 LEU A O 1
ATOM 714 N N . TYR A 1 89 ? -0.759 6.535 3.395 1.00 80.56 89 TYR A N 1
ATOM 715 C CA . TYR A 1 89 ? 0.331 7.226 2.748 1.00 80.56 89 TYR A CA 1
ATOM 716 C C . TYR A 1 89 ? 1.652 6.584 3.143 1.00 80.56 89 TYR A C 1
ATOM 718 O O . TYR A 1 89 ? 1.863 6.191 4.284 1.00 80.56 89 TYR A O 1
ATOM 726 N N . PHE A 1 90 ? 2.511 6.411 2.149 1.00 76.56 90 PHE A N 1
ATOM 727 C CA . PHE A 1 90 ? 3.647 5.503 2.237 1.00 76.56 90 PHE A CA 1
ATOM 728 C C . PHE A 1 90 ? 4.991 6.208 2.036 1.00 76.56 90 PHE A C 1
ATOM 730 O O . PHE A 1 90 ? 6.012 5.673 2.455 1.00 76.56 90 PHE A O 1
ATOM 737 N N . ASN A 1 91 ? 5.005 7.369 1.369 1.00 70.44 91 ASN A N 1
ATOM 738 C CA . ASN A 1 91 ? 6.222 8.138 1.125 1.00 70.44 91 ASN A CA 1
ATOM 739 C C . ASN A 1 91 ? 5.902 9.582 0.684 1.00 70.44 91 ASN A C 1
ATOM 741 O O . ASN A 1 91 ? 5.303 9.793 -0.377 1.00 70.44 91 ASN A O 1
ATOM 745 N N . SER A 1 92 ? 6.335 10.571 1.472 1.00 63.66 92 SER A N 1
ATOM 746 C CA . SER A 1 92 ? 6.255 12.016 1.179 1.00 63.66 92 SER A CA 1
ATOM 747 C C . SER A 1 92 ? 7.427 12.564 0.346 1.00 63.66 92 SER A C 1
ATOM 749 O O . SER A 1 92 ? 7.424 13.725 -0.061 1.00 63.66 92 SER A O 1
ATOM 751 N N . GLY A 1 93 ? 8.418 11.728 0.018 1.00 59.56 93 GLY A N 1
ATOM 752 C CA . GLY A 1 9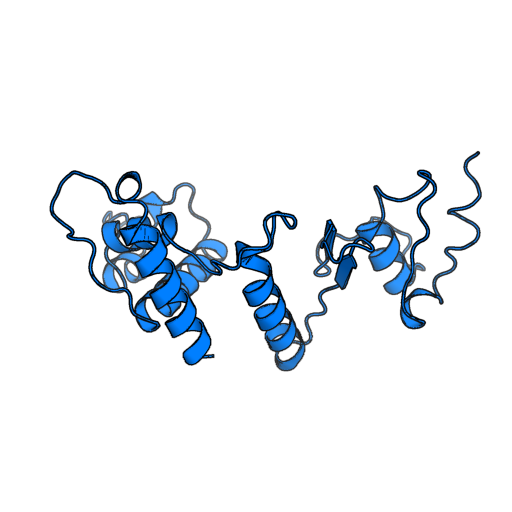3 ? 9.623 12.113 -0.716 1.00 59.56 93 GLY A CA 1
ATOM 753 C C . GLY A 1 93 ? 9.351 12.876 -2.020 1.00 59.56 93 GLY A C 1
ATOM 754 O O . GLY A 1 93 ? 8.662 12.394 -2.917 1.00 59.56 93 GLY A O 1
ATOM 755 N N . ALA A 1 94 ? 9.963 14.059 -2.132 1.00 51.22 94 ALA A N 1
ATOM 756 C CA . ALA A 1 94 ? 9.737 15.119 -3.122 1.00 51.22 94 ALA A CA 1
ATOM 757 C C . ALA A 1 94 ? 10.008 14.786 -4.611 1.00 51.22 94 ALA A C 1
ATOM 759 O O . ALA A 1 94 ? 9.989 15.685 -5.455 1.00 51.22 94 ALA A O 1
ATOM 760 N N . ASN A 1 95 ? 10.241 13.524 -4.976 1.00 54.16 95 ASN A N 1
ATOM 761 C CA . ASN A 1 95 ? 10.562 13.136 -6.350 1.00 54.16 95 ASN A CA 1
ATOM 762 C C . ASN A 1 95 ? 9.279 12.920 -7.166 1.00 54.16 95 ASN A C 1
ATOM 764 O O . ASN A 1 95 ? 8.828 11.797 -7.386 1.00 54.16 95 ASN A O 1
ATOM 768 N N . GLN A 1 96 ? 8.700 14.029 -7.630 1.00 54.91 96 GLN A N 1
ATOM 769 C CA . GLN A 1 96 ? 7.445 14.064 -8.393 1.00 54.91 96 GLN A CA 1
ATOM 770 C C . GLN A 1 96 ? 7.519 13.423 -9.796 1.00 54.91 96 GLN A C 1
ATOM 772 O O . GLN A 1 96 ? 6.486 13.291 -10.454 1.00 54.91 96 GLN A O 1
ATOM 777 N N . ASP A 1 97 ? 8.700 12.993 -10.253 1.00 54.62 97 ASP A N 1
ATOM 778 C CA . ASP A 1 97 ? 8.900 12.450 -11.606 1.00 54.62 97 ASP A CA 1
ATOM 779 C C . ASP A 1 97 ? 8.522 10.964 -11.765 1.00 54.62 97 ASP A C 1
ATOM 781 O O . ASP A 1 97 ? 8.232 10.504 -12.879 1.00 54.62 97 ASP A O 1
ATOM 785 N N . ASP A 1 98 ? 8.459 10.199 -10.671 1.00 60.91 98 ASP A N 1
ATOM 786 C CA . ASP A 1 98 ? 8.014 8.804 -10.702 1.00 60.91 98 ASP A CA 1
ATOM 787 C C . ASP A 1 98 ? 6.560 8.697 -10.234 1.00 60.91 98 ASP A C 1
ATOM 789 O O . ASP A 1 98 ? 6.252 8.976 -9.088 1.00 60.91 98 ASP A O 1
ATOM 793 N N . ARG A 1 99 ? 5.628 8.240 -11.080 1.00 58.44 99 ARG A N 1
ATOM 794 C CA . ARG A 1 99 ? 4.211 8.077 -10.680 1.00 58.44 99 ARG A CA 1
ATOM 795 C C . ARG A 1 99 ? 4.032 7.055 -9.547 1.00 58.44 99 ARG A C 1
ATOM 797 O O . ARG A 1 99 ? 2.990 7.073 -8.898 1.00 58.44 99 ARG A O 1
ATOM 804 N N . LEU A 1 100 ? 5.024 6.188 -9.326 1.00 59.44 100 LEU A N 1
ATOM 805 C CA . LEU A 1 100 ? 5.022 5.154 -8.296 1.00 59.44 100 LEU A CA 1
ATOM 806 C C . LEU A 1 100 ? 5.833 5.528 -7.048 1.00 59.44 100 LEU A C 1
ATOM 808 O O . LEU A 1 100 ? 5.801 4.745 -6.107 1.00 59.44 100 LEU A O 1
ATOM 812 N N . HIS A 1 101 ? 6.471 6.709 -6.972 1.00 63.06 101 HIS A N 1
ATOM 813 C CA . HIS A 1 101 ? 7.347 7.104 -5.845 1.00 63.06 101 HIS A CA 1
ATOM 814 C C . HIS A 1 101 ? 6.718 6.888 -4.463 1.00 63.06 101 HIS A C 1
ATOM 816 O O . HIS A 1 101 ? 7.410 6.563 -3.498 1.00 63.06 101 HIS A O 1
ATOM 822 N N . LYS A 1 102 ? 5.390 7.033 -4.391 1.00 61.94 102 LYS A N 1
ATOM 823 C CA . LYS A 1 102 ? 4.597 6.822 -3.182 1.00 61.94 102 LYS A CA 1
ATOM 824 C C . LYS A 1 102 ? 4.651 5.378 -2.691 1.00 61.94 102 LYS A C 1
ATOM 826 O O . LYS A 1 102 ? 4.705 5.167 -1.496 1.00 61.94 102 LYS A O 1
ATOM 831 N N . ILE A 1 103 ? 4.647 4.392 -3.588 1.00 69.94 103 ILE A N 1
ATOM 832 C CA . ILE A 1 103 ? 4.586 2.960 -3.247 1.00 69.94 103 ILE A CA 1
ATOM 833 C C . ILE A 1 103 ? 5.879 2.193 -3.548 1.00 69.94 103 ILE A C 1
ATOM 835 O O . ILE A 1 103 ? 6.058 1.103 -3.012 1.00 69.94 103 ILE A O 1
ATOM 839 N N . SER A 1 104 ? 6.786 2.748 -4.360 1.00 67.88 104 SER A N 1
ATOM 840 C CA . SER A 1 104 ? 8.081 2.152 -4.714 1.00 67.88 104 SER A CA 1
ATOM 841 C C . SER A 1 104 ? 8.870 1.604 -3.516 1.00 67.88 104 SER A C 1
ATOM 843 O O . SER A 1 104 ? 9.192 0.419 -3.570 1.00 67.88 104 SER A O 1
ATOM 845 N N . PRO A 1 105 ? 9.106 2.354 -2.415 1.00 69.69 105 PRO A N 1
ATOM 846 C CA . PRO A 1 105 ? 9.921 1.844 -1.306 1.00 69.69 105 PRO A CA 1
ATOM 847 C C . PRO A 1 105 ? 9.333 0.582 -0.664 1.00 69.69 105 PRO A C 1
ATOM 849 O O . PRO A 1 105 ? 10.059 -0.349 -0.337 1.00 69.69 105 PRO A O 1
ATOM 852 N N . ILE A 1 106 ? 8.005 0.502 -0.567 1.00 70.06 106 ILE A N 1
ATOM 853 C CA . ILE A 1 106 ? 7.326 -0.664 0.007 1.00 70.06 106 ILE A CA 1
ATOM 854 C C . ILE A 1 106 ? 7.321 -1.827 -0.967 1.00 70.06 106 ILE A C 1
ATOM 856 O O . ILE A 1 106 ? 7.464 -2.968 -0.549 1.00 70.06 106 ILE A O 1
ATOM 860 N N . ILE A 1 107 ? 7.159 -1.569 -2.266 1.00 70.31 107 ILE A N 1
ATOM 861 C CA . ILE A 1 107 ? 7.249 -2.628 -3.272 1.00 70.31 107 ILE A CA 1
ATOM 862 C C . ILE A 1 107 ? 8.666 -3.203 -3.306 1.00 70.31 107 ILE A C 1
ATOM 864 O O . ILE A 1 107 ? 8.808 -4.406 -3.497 1.00 70.31 107 ILE A O 1
ATOM 868 N N . ASP A 1 108 ? 9.696 -2.373 -3.157 1.00 69.94 108 ASP A N 1
ATOM 869 C CA . ASP A 1 108 ? 11.090 -2.816 -3.126 1.00 69.94 108 ASP A CA 1
ATOM 870 C C . ASP A 1 108 ? 11.373 -3.649 -1.869 1.00 69.94 108 ASP A C 1
ATOM 872 O O . ASP A 1 108 ? 11.777 -4.804 -1.999 1.00 69.94 108 ASP A O 1
ATOM 876 N N . GLU A 1 109 ? 11.031 -3.149 -0.676 1.00 73.06 109 GLU A N 1
ATOM 877 C CA . GLU A 1 109 ? 11.200 -3.897 0.580 1.00 73.06 109 GLU A CA 1
ATOM 878 C C . GLU A 1 109 ? 10.358 -5.185 0.598 1.00 73.06 109 GLU A C 1
ATOM 880 O O . GLU A 1 109 ? 10.817 -6.246 1.032 1.00 73.06 109 GLU A O 1
ATOM 885 N N . ALA A 1 110 ? 9.125 -5.136 0.087 1.00 69.12 110 ALA A N 1
ATOM 886 C CA . ALA A 1 110 ? 8.293 -6.320 -0.053 1.00 69.12 110 ALA A CA 1
ATOM 887 C C . ALA A 1 110 ? 8.914 -7.304 -1.047 1.00 69.12 110 ALA A C 1
ATOM 889 O O . ALA A 1 110 ? 9.008 -8.483 -0.730 1.00 69.12 110 ALA A O 1
ATOM 890 N N . ALA A 1 111 ? 9.361 -6.862 -2.225 1.00 68.12 111 ALA A N 1
ATOM 891 C CA . ALA A 1 111 ? 9.971 -7.741 -3.220 1.00 68.12 111 ALA A CA 1
ATOM 892 C C . ALA A 1 111 ? 11.239 -8.420 -2.685 1.00 68.12 111 ALA A C 1
ATOM 894 O O . ALA A 1 111 ? 11.410 -9.622 -2.893 1.00 68.12 111 ALA A O 1
ATOM 895 N N . GLU A 1 112 ? 12.085 -7.693 -1.953 1.00 72.12 112 GLU A N 1
ATOM 896 C CA . GLU A 1 112 ? 13.263 -8.255 -1.292 1.00 72.12 112 GLU A CA 1
ATOM 897 C C . GLU A 1 112 ? 12.863 -9.331 -0.277 1.00 72.12 112 GLU A C 1
ATOM 899 O O . GLU A 1 112 ? 13.294 -10.481 -0.404 1.00 72.12 112 GLU A O 1
ATOM 904 N N . ASN A 1 113 ? 11.955 -9.006 0.649 1.00 69.44 113 ASN A N 1
ATOM 905 C CA . ASN A 1 113 ? 11.466 -9.941 1.664 1.00 69.44 113 ASN A CA 1
ATOM 906 C C . ASN A 1 113 ? 10.749 -11.158 1.048 1.00 69.44 113 ASN A C 1
ATOM 908 O O . ASN A 1 113 ? 10.948 -12.294 1.486 1.00 69.44 113 ASN A O 1
ATOM 912 N N . PHE A 1 114 ? 9.942 -10.958 0.002 1.00 65.25 114 PHE A N 1
ATOM 913 C CA . PHE A 1 114 ? 9.245 -12.038 -0.696 1.00 65.25 114 PHE A CA 1
ATOM 914 C C . PHE A 1 114 ? 10.213 -12.947 -1.455 1.00 65.25 114 PHE A C 1
ATOM 916 O O . PHE A 1 114 ? 10.048 -14.169 -1.435 1.00 65.25 114 PHE A O 1
ATOM 923 N N . SER A 1 115 ? 11.247 -12.379 -2.080 1.00 65.56 115 SER A N 1
ATOM 924 C CA . SER A 1 115 ? 12.283 -13.167 -2.749 1.00 65.56 115 SER A CA 1
ATOM 925 C C . SER A 1 115 ? 13.103 -13.989 -1.754 1.00 65.56 115 SER A C 1
ATOM 927 O O . SER A 1 115 ? 13.359 -15.168 -2.005 1.00 65.56 115 SER A O 1
ATOM 929 N N . ALA A 1 116 ? 13.430 -13.405 -0.597 1.00 68.94 116 ALA A N 1
ATOM 930 C CA . ALA A 1 116 ? 14.233 -14.035 0.442 1.00 68.94 116 ALA A CA 1
ATOM 931 C C . ALA A 1 116 ? 13.500 -15.191 1.138 1.00 68.94 116 ALA A C 1
ATOM 933 O O . ALA A 1 116 ? 14.117 -16.208 1.452 1.00 68.94 116 ALA A O 1
ATOM 934 N N . HIS A 1 117 ? 12.188 -15.058 1.363 1.00 69.19 117 HIS A N 1
ATOM 935 C CA . HIS A 1 117 ? 11.425 -16.021 2.163 1.00 69.19 117 HIS A CA 1
ATOM 936 C C . HIS A 1 117 ? 10.544 -16.978 1.358 1.00 69.19 117 HIS A C 1
ATOM 938 O O . HIS A 1 117 ? 10.270 -18.081 1.828 1.00 69.19 117 HIS A O 1
ATOM 944 N N . PHE A 1 118 ? 10.106 -16.595 0.156 1.00 61.09 118 PHE A N 1
ATOM 945 C CA . PHE A 1 118 ? 9.118 -17.362 -0.614 1.00 61.09 118 PHE A CA 1
ATOM 946 C C . PHE A 1 118 ? 9.606 -17.767 -2.010 1.00 61.09 118 PHE A C 1
ATOM 948 O O . PHE A 1 118 ? 8.859 -18.401 -2.754 1.00 61.09 118 PHE A O 1
ATOM 955 N N . GLY A 1 119 ? 10.841 -17.416 -2.390 1.00 59.69 119 GLY A N 1
ATOM 956 C CA . GLY A 1 119 ? 11.402 -17.744 -3.707 1.00 59.69 119 GLY A CA 1
ATOM 957 C C . GLY A 1 119 ? 10.677 -17.067 -4.877 1.00 59.69 119 GLY A C 1
ATOM 958 O O . GLY A 1 119 ? 10.866 -17.457 -6.031 1.00 59.69 119 GLY A O 1
ATOM 959 N N . ALA A 1 120 ? 9.844 -16.061 -4.596 1.00 63.09 120 ALA A N 1
ATOM 960 C CA . ALA A 1 120 ? 9.149 -15.284 -5.609 1.00 63.09 120 ALA A CA 1
ATOM 961 C C . ALA A 1 120 ? 10.134 -14.313 -6.272 1.00 63.09 120 ALA A C 1
ATOM 963 O O . ALA A 1 120 ? 10.767 -13.502 -5.598 1.00 63.09 120 ALA A O 1
ATOM 964 N N . LYS A 1 121 ? 10.272 -14.388 -7.599 1.00 67.31 121 LYS A N 1
ATOM 965 C CA . LYS A 1 121 ? 11.107 -13.454 -8.363 1.00 67.31 121 LYS A CA 1
ATOM 966 C C . LYS A 1 121 ? 10.245 -12.367 -8.985 1.00 67.31 121 LYS A C 1
ATOM 968 O O . LYS A 1 121 ? 9.310 -12.658 -9.728 1.00 67.31 121 LYS A O 1
ATOM 973 N N . VAL A 1 122 ? 10.602 -11.123 -8.690 1.00 70.94 122 VAL A N 1
ATOM 974 C CA . VAL A 1 122 ? 10.010 -9.929 -9.290 1.00 70.94 122 VAL A CA 1
ATOM 975 C C . VAL A 1 122 ? 11.022 -9.340 -10.261 1.00 70.94 122 VAL A C 1
ATOM 977 O O . VAL A 1 122 ? 12.175 -9.115 -9.903 1.00 70.94 122 VAL A O 1
ATOM 980 N N . TYR A 1 123 ? 10.587 -9.081 -11.486 1.00 76.31 123 TYR A N 1
ATOM 981 C CA . TYR A 1 123 ? 11.403 -8.480 -12.532 1.00 76.31 123 TYR A CA 1
ATOM 982 C C . TYR A 1 123 ? 10.833 -7.107 -12.880 1.00 76.31 123 TYR A C 1
ATOM 984 O O . TYR A 1 123 ? 9.618 -6.946 -12.986 1.00 76.31 123 TYR A O 1
ATOM 992 N N . LYS A 1 124 ? 11.690 -6.097 -13.032 1.00 78.44 124 LYS A N 1
ATOM 993 C CA . LYS A 1 124 ? 11.266 -4.713 -13.278 1.00 78.44 124 LYS A CA 1
ATOM 994 C C . LYS A 1 124 ? 12.035 -4.122 -14.450 1.00 78.44 124 LYS A C 1
ATOM 996 O O . LYS A 1 124 ? 13.246 -4.295 -14.538 1.00 78.44 124 LYS A O 1
ATOM 1001 N N . VAL A 1 125 ? 11.336 -3.386 -15.313 1.00 80.25 125 VAL A N 1
ATOM 1002 C CA . VAL A 1 125 ? 11.965 -2.548 -16.345 1.00 80.25 125 VAL A CA 1
ATOM 1003 C C . VAL A 1 125 ? 12.003 -1.110 -15.870 1.00 80.25 125 VAL A C 1
ATOM 1005 O O . VAL A 1 125 ? 10.971 -0.551 -15.491 1.00 80.25 125 VAL A O 1
ATOM 1008 N N . PHE A 1 126 ? 13.184 -0.505 -15.952 1.00 73.06 126 PHE A N 1
ATOM 1009 C CA . PHE A 1 126 ? 13.420 0.893 -15.622 1.00 73.06 126 PHE A CA 1
ATOM 1010 C C . PHE A 1 126 ? 13.780 1.695 -16.872 1.00 73.06 126 PHE A C 1
ATOM 1012 O O . PHE A 1 126 ? 14.451 1.206 -17.778 1.00 73.06 126 PHE A O 1
ATOM 1019 N N . GLN A 1 127 ? 13.341 2.949 -16.917 1.00 75.25 127 GLN A N 1
ATOM 1020 C CA . GLN A 1 127 ? 13.916 3.944 -17.816 1.00 75.25 127 GLN A CA 1
ATOM 1021 C C . GLN A 1 127 ? 15.293 4.370 -17.301 1.00 75.25 127 GLN A C 1
ATOM 1023 O O . GLN A 1 127 ? 15.573 4.275 -16.107 1.00 75.25 127 GLN A O 1
ATOM 1028 N N . SER A 1 128 ? 16.126 4.919 -18.186 1.00 73.31 128 SER A N 1
ATOM 1029 C CA . SER A 1 128 ? 17.439 5.479 -17.825 1.00 73.31 128 SER A CA 1
ATOM 1030 C C . SER A 1 128 ? 17.366 6.582 -16.762 1.00 73.31 128 SER A C 1
ATOM 1032 O O . SER A 1 128 ? 18.343 6.827 -16.066 1.00 73.31 128 SER A O 1
ATOM 1034 N N . THR A 1 129 ? 16.204 7.215 -16.603 1.00 72.88 129 THR A N 1
ATOM 1035 C CA . THR A 1 129 ? 15.901 8.200 -15.555 1.00 72.88 129 THR A CA 1
ATOM 1036 C C . THR A 1 129 ? 15.630 7.578 -14.178 1.00 72.88 129 THR A C 1
ATOM 1038 O O . THR A 1 129 ? 15.368 8.308 -13.230 1.00 72.88 129 THR A O 1
ATOM 1041 N N . GLY A 1 130 ? 15.661 6.246 -14.050 1.00 65.88 130 GLY A N 1
ATOM 1042 C CA . GLY A 1 130 ? 15.360 5.520 -12.811 1.00 65.88 130 GLY A CA 1
ATOM 1043 C C . GLY A 1 130 ? 13.875 5.199 -12.610 1.00 65.88 130 GLY A C 1
ATOM 1044 O O . GLY A 1 130 ? 13.501 4.633 -11.589 1.00 65.88 130 GLY A O 1
ATOM 1045 N N . ARG A 1 131 ? 13.009 5.519 -13.580 1.00 62.69 131 ARG A N 1
ATOM 1046 C CA . ARG A 1 131 ? 11.560 5.295 -13.472 1.00 62.69 131 ARG A CA 1
ATOM 1047 C C . ARG A 1 131 ? 11.163 3.867 -13.838 1.00 62.69 131 ARG A C 1
ATOM 1049 O O . ARG A 1 131 ? 11.381 3.446 -14.976 1.00 62.69 131 ARG A O 1
ATOM 1056 N N . ALA A 1 132 ? 10.490 3.160 -12.931 1.00 67.62 132 ALA A N 1
ATOM 1057 C CA . ALA A 1 132 ? 9.910 1.851 -13.226 1.00 67.62 132 ALA A CA 1
ATOM 1058 C C . ALA A 1 132 ? 8.744 1.979 -14.227 1.00 67.62 132 ALA A C 1
ATOM 1060 O O . ALA A 1 132 ? 7.815 2.767 -14.038 1.00 67.62 132 ALA A O 1
ATOM 1061 N N . ARG A 1 133 ? 8.790 1.204 -15.316 1.00 68.94 133 ARG A N 1
ATOM 1062 C CA . ARG A 1 133 ? 7.750 1.167 -16.360 1.00 68.94 133 ARG A CA 1
ATOM 1063 C C . ARG A 1 133 ? 6.786 -0.003 -16.201 1.00 68.94 133 ARG A C 1
ATOM 1065 O O . ARG A 1 133 ? 5.589 0.187 -16.389 1.00 68.94 133 ARG A O 1
ATOM 1072 N N . LYS A 1 134 ? 7.303 -1.193 -15.889 1.00 72.50 134 LYS A N 1
ATOM 1073 C CA . LYS A 1 134 ? 6.519 -2.429 -15.756 1.00 72.50 134 LYS A CA 1
ATOM 1074 C C . LYS A 1 134 ? 7.165 -3.330 -14.704 1.00 72.50 134 LYS A C 1
ATOM 1076 O O . LYS A 1 134 ? 8.393 -3.394 -14.619 1.00 72.50 134 LYS A O 1
ATOM 1081 N N . ILE A 1 135 ? 6.327 -3.988 -13.905 1.00 73.50 135 ILE A N 1
ATOM 1082 C CA . ILE A 1 135 ? 6.714 -4.973 -12.889 1.00 73.50 135 ILE A CA 1
ATOM 1083 C C . ILE A 1 135 ? 6.093 -6.306 -13.299 1.00 73.50 135 ILE A C 1
ATOM 1085 O O . ILE A 1 135 ? 4.902 -6.365 -13.586 1.00 73.50 135 ILE A O 1
ATOM 1089 N N . TYR A 1 136 ? 6.899 -7.359 -13.326 1.00 70.00 136 TYR A N 1
ATOM 1090 C CA . TYR A 1 136 ? 6.510 -8.709 -13.704 1.00 70.00 136 TYR A CA 1
ATOM 1091 C C . TYR A 1 136 ? 6.755 -9.665 -12.538 1.00 70.00 136 TYR A C 1
ATOM 1093 O O . TYR A 1 136 ? 7.861 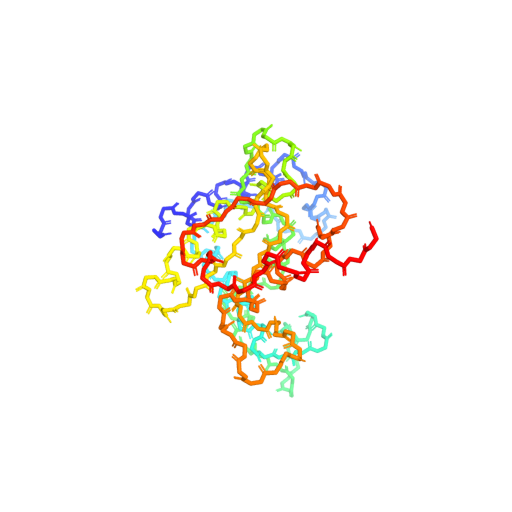-9.731 -12.002 1.00 70.00 136 TYR A O 1
ATOM 1101 N N . VAL A 1 137 ? 5.720 -10.414 -12.156 1.00 71.81 137 VAL A N 1
ATOM 1102 C CA . VAL A 1 137 ? 5.727 -11.324 -10.991 1.00 71.81 137 VAL A CA 1
ATOM 1103 C C . VAL A 1 137 ? 5.447 -12.782 -11.411 1.00 71.81 137 VAL A C 1
ATOM 1105 O O . VAL A 1 137 ? 5.136 -13.632 -10.585 1.00 71.81 137 VAL A O 1
ATOM 1108 N N . GLY A 1 138 ? 5.544 -13.105 -12.709 1.00 65.25 138 GLY A N 1
ATOM 1109 C CA . GLY A 1 138 ? 5.427 -14.486 -13.204 1.00 65.25 138 GLY A CA 1
ATOM 1110 C C . GLY A 1 138 ? 4.009 -15.016 -13.436 1.00 65.25 138 GLY A C 1
ATOM 1111 O O . GLY A 1 138 ? 3.869 -16.199 -13.740 1.00 65.25 138 GLY A O 1
ATOM 1112 N N . GLN A 1 139 ? 2.973 -14.181 -13.290 1.00 59.47 139 GLN A N 1
ATOM 1113 C CA . GLN A 1 139 ? 1.574 -14.566 -13.536 1.00 59.47 139 GLN A CA 1
ATOM 1114 C C . GLN A 1 139 ? 1.124 -14.357 -14.987 1.00 59.47 139 GLN A C 1
ATOM 1116 O O . GLN A 1 139 ? 0.368 -15.178 -15.500 1.00 59.47 139 GLN A O 1
ATOM 1121 N N . ASP A 1 140 ? 1.618 -13.314 -15.652 1.00 61.19 140 ASP A N 1
ATOM 1122 C CA . ASP A 1 140 ? 1.258 -12.996 -17.034 1.00 61.19 140 ASP A CA 1
ATOM 1123 C C . ASP A 1 140 ? 2.252 -13.675 -17.980 1.00 61.19 140 ASP A C 1
ATOM 1125 O O . ASP A 1 140 ? 3.304 -13.123 -18.271 1.00 61.19 140 ASP A O 1
ATOM 1129 N N . ARG A 1 141 ? 1.984 -14.907 -18.411 1.00 59.25 141 ARG A N 1
ATOM 1130 C CA . ARG A 1 141 ? 2.817 -15.570 -19.427 1.00 59.25 141 ARG A CA 1
ATOM 1131 C C . ARG A 1 141 ? 2.254 -15.294 -20.808 1.00 59.25 141 ARG A C 1
ATOM 1133 O O . ARG A 1 141 ? 1.049 -15.435 -21.009 1.00 59.25 141 ARG A O 1
ATOM 1140 N N . LEU A 1 142 ? 3.117 -14.932 -21.752 1.00 65.00 142 LEU A N 1
ATOM 1141 C CA . LEU A 1 142 ? 2.734 -14.957 -23.158 1.00 65.00 142 LEU A CA 1
ATOM 1142 C C . LEU A 1 142 ? 2.510 -16.421 -23.572 1.00 65.00 142 LEU A C 1
ATOM 1144 O O . LEU A 1 142 ? 3.215 -17.314 -23.094 1.00 65.00 142 LEU A O 1
ATOM 1148 N N . ASP A 1 143 ? 1.550 -16.673 -24.468 1.00 68.25 143 ASP A N 1
ATOM 1149 C CA . ASP A 1 143 ? 1.287 -18.000 -25.053 1.00 68.25 143 ASP A CA 1
ATOM 1150 C C . ASP A 1 143 ? 2.408 -18.387 -26.037 1.00 68.25 143 ASP A C 1
ATOM 1152 O O . ASP A 1 143 ? 2.225 -18.504 -27.250 1.00 68.25 143 ASP A O 1
ATOM 1156 N N . LEU A 1 144 ? 3.621 -18.529 -25.507 1.00 69.62 144 LEU A N 1
ATOM 1157 C CA . LEU A 1 144 ? 4.828 -18.842 -26.251 1.00 69.62 144 LEU A CA 1
ATOM 1158 C C . LEU A 1 144 ? 5.019 -20.363 -26.351 1.00 69.62 144 LEU A C 1
ATOM 1160 O O . LEU A 1 144 ? 4.552 -21.120 -25.494 1.00 69.62 144 LEU A O 1
ATOM 1164 N N . PRO A 1 145 ? 5.748 -20.844 -27.375 1.00 74.88 145 PRO A N 1
ATOM 1165 C CA . PRO A 1 145 ? 6.076 -22.258 -27.506 1.00 74.88 145 PRO A CA 1
ATOM 1166 C C . PRO A 1 145 ? 6.726 -22.817 -26.233 1.00 74.88 145 PRO A C 1
ATOM 1168 O O . PRO A 1 145 ? 7.577 -22.171 -25.629 1.00 74.88 145 PRO A O 1
ATOM 1171 N N . LEU A 1 146 ? 6.410 -24.065 -25.874 1.00 66.81 146 LEU A N 1
ATOM 1172 C CA . LEU A 1 146 ? 6.989 -24.769 -24.713 1.00 66.81 146 LEU A CA 1
ATOM 1173 C C . LEU A 1 146 ? 8.528 -24.856 -24.729 1.00 66.81 146 LEU A C 1
ATOM 1175 O O . LEU A 1 146 ? 9.142 -25.092 -23.692 1.00 66.81 146 LEU A O 1
ATOM 1179 N N . SER A 1 147 ? 9.155 -24.683 -25.895 1.00 73.69 147 SER A N 1
ATOM 1180 C CA . SER A 1 147 ? 10.611 -24.640 -26.066 1.00 73.69 147 SER A CA 1
ATOM 1181 C C . SER A 1 147 ? 11.248 -23.302 -25.676 1.00 73.69 147 SER A C 1
ATOM 1183 O O . SER A 1 147 ? 12.474 -23.187 -25.678 1.00 73.69 147 SER A O 1
ATOM 1185 N N . THR A 1 148 ? 10.447 -22.277 -25.394 1.00 72.00 148 THR A N 1
ATOM 1186 C CA . THR A 1 148 ? 10.929 -20.932 -25.081 1.00 72.00 148 THR A CA 1
ATOM 1187 C C . THR A 1 148 ? 11.499 -20.883 -23.666 1.00 72.00 148 THR A C 1
ATOM 1189 O O . THR A 1 148 ? 10.853 -21.298 -22.704 1.00 72.00 148 THR A O 1
ATOM 1192 N N . LEU A 1 149 ? 12.727 -20.367 -23.516 1.00 75.88 149 LEU A N 1
ATOM 1193 C CA . LEU A 1 149 ? 13.317 -20.177 -22.188 1.00 75.88 149 LEU A CA 1
ATOM 1194 C C . LEU A 1 149 ? 12.494 -19.173 -21.375 1.00 75.88 149 LEU A C 1
ATOM 1196 O O . LEU A 1 149 ? 12.107 -18.129 -21.896 1.00 75.88 149 LEU A O 1
ATOM 1200 N N . ALA A 1 150 ? 12.354 -19.432 -20.073 1.00 73.38 150 ALA A N 1
ATOM 1201 C CA . ALA A 1 150 ? 11.674 -18.535 -19.137 1.00 73.38 150 ALA A CA 1
ATOM 1202 C C . ALA A 1 150 ? 12.266 -17.112 -19.121 1.00 73.38 150 ALA A C 1
ATOM 1204 O O . ALA A 1 150 ? 11.537 -16.149 -18.919 1.00 73.38 150 ALA A O 1
ATOM 1205 N N . SER A 1 151 ? 13.573 -16.960 -19.369 1.00 73.19 151 SER A N 1
ATOM 1206 C CA . SER A 1 151 ? 14.206 -15.643 -19.515 1.00 73.19 151 SER A CA 1
ATOM 1207 C C . SER A 1 151 ? 13.675 -14.871 -20.727 1.00 73.19 151 SER A C 1
ATOM 1209 O O . SER A 1 151 ? 13.436 -13.675 -20.614 1.00 73.19 151 SER A O 1
ATOM 1211 N N . THR A 1 152 ? 13.419 -15.550 -21.848 1.00 75.50 152 THR A N 1
ATOM 1212 C CA . THR A 1 152 ? 12.837 -14.950 -23.062 1.00 75.50 152 THR A CA 1
ATOM 1213 C C . THR A 1 152 ? 11.421 -14.449 -22.799 1.00 75.50 152 THR A C 1
ATOM 1215 O O . THR A 1 152 ? 11.104 -13.317 -23.142 1.00 75.50 152 THR A O 1
ATOM 1218 N N . ASP A 1 153 ? 10.588 -15.270 -22.153 1.00 76.38 153 ASP A N 1
ATOM 1219 C CA . ASP A 1 153 ? 9.201 -14.918 -21.822 1.00 76.38 153 ASP A CA 1
ATOM 1220 C C . ASP A 1 153 ? 9.141 -13.685 -20.910 1.00 76.38 153 ASP A C 1
ATOM 1222 O O . ASP A 1 153 ? 8.423 -12.729 -21.197 1.00 76.38 153 ASP A O 1
ATOM 1226 N N . VAL A 1 154 ? 9.984 -13.647 -19.871 1.00 77.62 154 VAL A N 1
ATOM 1227 C CA . VAL A 1 154 ? 10.108 -12.483 -18.979 1.00 77.62 154 VAL A CA 1
ATOM 1228 C C . VAL 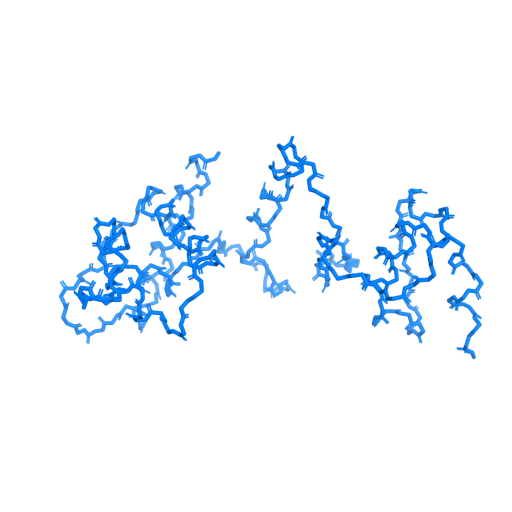A 1 154 ? 10.482 -11.223 -19.764 1.00 77.62 154 VAL A C 1
ATOM 1230 O O . VAL A 1 154 ? 9.862 -10.180 -19.566 1.00 77.62 154 VAL A O 1
ATOM 1233 N N . VAL A 1 155 ? 11.468 -11.301 -20.665 1.00 79.31 155 VAL A N 1
ATOM 1234 C CA . VAL A 1 155 ? 11.937 -10.141 -21.438 1.00 79.31 155 VAL A CA 1
ATOM 1235 C C . VAL A 1 155 ? 10.889 -9.656 -22.433 1.00 79.31 155 VAL A C 1
ATOM 1237 O O . VAL A 1 155 ? 10.648 -8.450 -22.502 1.00 79.31 155 VAL A O 1
ATOM 1240 N N . LEU A 1 156 ? 10.255 -10.563 -23.179 1.00 77.69 156 LEU A N 1
ATOM 1241 C CA . LEU A 1 156 ? 9.207 -10.217 -24.140 1.00 77.69 156 LEU A CA 1
ATOM 1242 C C . LEU A 1 156 ? 7.994 -9.616 -23.424 1.00 77.69 156 LEU A C 1
ATOM 1244 O O . LEU A 1 156 ? 7.541 -8.534 -23.788 1.00 77.69 156 LEU A O 1
ATOM 1248 N N . SER A 1 157 ? 7.542 -10.249 -22.340 1.00 76.94 157 SER A N 1
ATOM 1249 C CA . SER A 1 157 ? 6.421 -9.768 -21.527 1.00 76.94 157 SER A CA 1
ATOM 1250 C C . SER A 1 157 ? 6.695 -8.388 -20.929 1.00 76.94 157 SER A C 1
ATOM 1252 O O . SER A 1 157 ? 5.823 -7.518 -20.906 1.00 76.94 157 SER A O 1
ATOM 1254 N N . LEU A 1 158 ? 7.910 -8.146 -20.435 1.00 79.06 158 LEU A N 1
ATOM 1255 C CA . LEU A 1 158 ? 8.272 -6.863 -19.834 1.00 79.06 158 LEU A CA 1
ATOM 1256 C C . LEU A 1 158 ? 8.414 -5.728 -20.854 1.00 79.06 158 LEU A C 1
ATOM 1258 O O . LEU A 1 158 ? 8.137 -4.575 -20.515 1.00 79.06 158 LEU A O 1
ATOM 1262 N N . ASN A 1 159 ? 8.834 -6.046 -22.078 1.00 76.69 159 ASN A N 1
ATOM 1263 C CA . ASN A 1 159 ? 9.187 -5.063 -23.099 1.00 76.69 159 ASN A CA 1
ATOM 1264 C C . ASN A 1 159 ? 8.219 -5.024 -24.288 1.00 76.69 159 ASN A C 1
ATOM 1266 O O . ASN A 1 159 ? 8.517 -4.329 -25.250 1.00 76.69 159 ASN A O 1
ATOM 1270 N N . GLU A 1 160 ? 7.060 -5.690 -24.221 1.00 76.50 160 GLU A N 1
ATOM 1271 C CA . GLU A 1 160 ? 6.090 -5.797 -25.331 1.00 76.50 160 GLU A CA 1
ATOM 1272 C C . GLU A 1 160 ? 5.798 -4.445 -26.022 1.00 76.50 160 GLU A C 1
ATOM 1274 O O . GLU A 1 160 ? 5.718 -4.367 -27.241 1.00 76.50 160 GLU A O 1
ATOM 1279 N N . ASN A 1 161 ? 5.725 -3.357 -25.243 1.00 73.06 161 ASN A N 1
ATOM 1280 C CA . ASN A 1 161 ? 5.404 -2.004 -25.711 1.00 73.06 161 ASN A CA 1
ATOM 1281 C C . ASN A 1 161 ? 6.651 -1.143 -25.994 1.00 73.06 161 ASN A C 1
ATOM 1283 O O . ASN A 1 161 ? 6.538 0.069 -26.173 1.00 73.06 161 ASN A O 1
ATOM 1287 N N . LEU A 1 162 ? 7.845 -1.732 -25.919 1.00 72.31 162 LEU A N 1
ATOM 1288 C CA . LEU A 1 162 ? 9.142 -1.071 -26.090 1.00 72.31 162 LEU A CA 1
ATOM 1289 C C . LEU A 1 162 ? 9.912 -1.572 -27.313 1.00 72.31 162 LEU A C 1
ATOM 1291 O O . LEU A 1 162 ? 10.918 -0.961 -27.679 1.00 72.31 162 LEU A O 1
ATOM 1295 N N . PHE A 1 163 ? 9.445 -2.648 -27.946 1.00 72.62 163 PHE A N 1
ATOM 1296 C CA . PHE A 1 163 ? 9.981 -3.114 -29.217 1.00 72.62 163 PHE A CA 1
ATOM 1297 C C . PHE A 1 163 ? 9.619 -2.145 -30.356 1.00 72.62 163 PHE A C 1
ATOM 1299 O O . PHE A 1 163 ? 8.624 -1.425 -30.287 1.00 72.62 163 PHE A O 1
ATOM 1306 N N . ASN A 1 164 ? 10.463 -2.101 -31.389 1.00 71.69 164 ASN A N 1
ATOM 1307 C CA . ASN A 1 164 ? 10.252 -1.370 -32.651 1.00 71.69 164 ASN A CA 1
ATOM 1308 C C . ASN A 1 164 ? 10.110 0.161 -32.547 1.00 71.69 164 ASN A C 1
ATOM 1310 O O . ASN A 1 164 ? 9.688 0.823 -33.490 1.00 71.69 164 ASN A O 1
ATOM 1314 N N . ILE A 1 165 ? 10.508 0.753 -31.419 1.00 74.75 165 ILE A N 1
ATOM 1315 C CA . ILE A 1 165 ? 10.481 2.213 -31.204 1.00 74.75 165 ILE A CA 1
ATOM 1316 C C . ILE A 1 165 ? 11.878 2.817 -30.975 1.00 74.75 165 ILE A C 1
ATOM 1318 O O . ILE A 1 165 ? 12.005 3.954 -30.526 1.00 74.75 165 ILE A O 1
ATOM 1322 N N . GLY A 1 166 ? 12.937 2.059 -31.289 1.00 72.62 166 GLY A N 1
ATOM 1323 C CA . GLY A 1 166 ? 14.326 2.537 -31.309 1.00 72.62 166 GLY A CA 1
ATOM 1324 C C . GLY A 1 166 ? 15.008 2.687 -29.942 1.00 72.62 166 GLY A C 1
ATOM 1325 O O . GLY A 1 166 ? 16.064 3.312 -29.855 1.00 72.62 166 GLY A O 1
ATOM 1326 N N . TYR A 1 167 ? 14.433 2.142 -28.863 1.00 71.88 167 TYR A N 1
ATOM 1327 C CA . TYR A 1 167 ? 15.082 2.137 -27.548 1.00 71.88 167 TYR A CA 1
ATOM 1328 C C . TYR A 1 167 ? 16.157 1.051 -27.439 1.00 71.88 167 TYR A C 1
ATOM 1330 O O . TYR A 1 167 ? 15.955 -0.090 -27.845 1.00 71.88 167 TYR A O 1
ATOM 1338 N N . ASN A 1 168 ? 17.270 1.392 -26.784 1.00 74.38 168 ASN A N 1
ATOM 1339 C CA . ASN A 1 168 ? 18.284 0.422 -26.377 1.00 74.38 168 ASN A CA 1
ATOM 1340 C C . ASN A 1 168 ? 17.894 -0.200 -25.032 1.00 74.38 168 ASN A C 1
ATOM 1342 O O . ASN A 1 168 ? 17.766 0.510 -24.031 1.00 74.38 168 ASN A O 1
ATOM 1346 N N . ILE A 1 169 ? 17.719 -1.520 -25.011 1.00 73.44 169 ILE A N 1
ATOM 1347 C CA . ILE A 1 169 ? 17.373 -2.281 -23.808 1.00 73.44 169 ILE A CA 1
ATOM 1348 C C . ILE A 1 169 ? 18.656 -2.885 -23.230 1.00 73.44 169 ILE A C 1
ATOM 1350 O O . ILE A 1 169 ? 19.351 -3.646 -23.900 1.00 73.44 169 ILE A O 1
ATOM 1354 N N . TYR A 1 170 ? 18.959 -2.554 -21.975 1.00 73.50 170 TYR A N 1
ATOM 1355 C CA . TYR A 1 170 ? 20.092 -3.110 -21.236 1.00 73.50 170 TYR A CA 1
ATOM 1356 C C . TYR A 1 170 ? 19.584 -4.117 -20.212 1.00 73.50 170 TYR A C 1
ATOM 1358 O O . TYR A 1 170 ? 18.664 -3.822 -19.451 1.00 73.50 170 TYR A O 1
ATOM 1366 N N . MET A 1 171 ? 20.172 -5.310 -20.205 1.00 74.88 171 MET A N 1
ATOM 1367 C CA . MET A 1 171 ? 19.773 -6.414 -19.334 1.00 74.88 171 MET A CA 1
ATOM 1368 C C . MET A 1 171 ? 21.011 -7.170 -18.854 1.00 74.88 171 MET A C 1
ATOM 1370 O O . MET A 1 171 ? 22.083 -7.065 -19.453 1.00 74.88 171 MET A O 1
ATOM 1374 N N . ASP A 1 172 ? 20.867 -7.916 -17.762 1.00 72.56 172 ASP A N 1
ATOM 1375 C CA . ASP A 1 172 ? 21.940 -8.764 -17.254 1.00 72.56 172 ASP A CA 1
ATOM 1376 C C . ASP A 1 172 ? 22.248 -9.948 -18.201 1.00 72.56 172 ASP A C 1
ATOM 1378 O O . ASP A 1 172 ? 21.537 -10.229 -19.171 1.00 72.56 172 ASP A O 1
ATOM 1382 N N . ASN A 1 173 ? 23.323 -10.679 -17.899 1.00 71.06 173 ASN A N 1
ATOM 1383 C CA . ASN A 1 173 ? 23.746 -11.817 -18.715 1.00 71.06 173 ASN A CA 1
ATOM 1384 C C . ASN A 1 173 ? 22.744 -12.995 -18.688 1.00 71.06 173 ASN A C 1
ATOM 1386 O O . ASN A 1 173 ? 22.701 -13.798 -19.619 1.00 71.06 173 ASN A O 1
ATOM 1390 N N . TRP A 1 174 ? 21.919 -13.100 -17.641 1.00 64.81 174 TRP A N 1
ATOM 1391 C CA . TRP A 1 174 ? 20.891 -14.137 -17.509 1.00 64.81 174 TRP A CA 1
ATOM 1392 C C . TRP A 1 174 ? 19.779 -13.963 -18.557 1.00 64.81 174 TRP A C 1
ATOM 1394 O O . TRP A 1 174 ? 19.232 -14.947 -19.061 1.00 64.81 174 TRP A O 1
ATOM 1404 N N . PHE A 1 175 ? 19.495 -12.721 -18.952 1.00 63.53 175 PHE A N 1
ATOM 1405 C CA . PHE A 1 175 ? 18.556 -12.388 -20.029 1.00 63.53 175 PHE A CA 1
ATOM 1406 C C . PHE A 1 175 ? 19.202 -12.312 -21.422 1.00 63.53 175 PHE A C 1
ATOM 1408 O O . PHE A 1 175 ? 18.494 -12.230 -22.420 1.00 63.53 175 PHE A O 1
ATOM 1415 N N . PHE A 1 176 ? 20.532 -12.375 -21.529 1.00 58.84 176 PHE A N 1
ATOM 1416 C CA . PHE A 1 176 ? 21.242 -12.314 -22.817 1.00 58.84 176 PHE A CA 1
ATOM 1417 C C . PHE A 1 176 ? 21.271 -13.652 -23.573 1.00 58.84 176 PHE A C 1
ATOM 1419 O O . PHE A 1 176 ? 21.511 -13.679 -24.777 1.00 58.84 176 PHE A O 1
ATOM 1426 N N . GLN A 1 177 ? 21.024 -14.772 -22.885 1.00 55.72 177 GLN A N 1
ATOM 1427 C CA . GLN A 1 177 ? 21.018 -16.110 -23.495 1.00 55.72 177 GLN A CA 1
ATOM 1428 C C . GLN A 1 177 ? 19.728 -16.439 -24.259 1.00 55.72 177 GLN A C 1
ATOM 1430 O O . GLN A 1 177 ? 19.685 -17.431 -24.990 1.00 55.72 177 GLN A O 1
ATOM 1435 N N . SER A 1 178 ? 18.678 -15.628 -24.118 1.00 50.59 178 SER A N 1
ATOM 1436 C CA . SER A 1 178 ? 17.508 -15.727 -24.984 1.00 50.59 178 SER A CA 1
ATOM 1437 C C . SER A 1 178 ? 17.856 -15.203 -26.372 1.00 50.59 178 SER A C 1
ATOM 1439 O O . SER A 1 178 ? 18.498 -14.166 -26.516 1.00 50.59 178 SER A O 1
ATOM 1441 N N . ARG A 1 179 ? 17.447 -15.939 -27.404 1.00 49.44 179 ARG A N 1
ATOM 1442 C CA . ARG A 1 179 ? 17.744 -15.723 -28.827 1.00 49.44 179 ARG A CA 1
ATOM 1443 C C . ARG A 1 179 ? 17.027 -14.469 -29.386 1.00 49.44 179 ARG A C 1
ATOM 1445 O O . ARG A 1 179 ? 16.369 -14.556 -30.407 1.00 49.44 179 ARG A O 1
ATOM 1452 N N . LEU A 1 180 ? 17.128 -13.324 -28.705 1.00 52.75 180 LEU A N 1
ATOM 1453 C CA . LEU A 1 180 ? 16.356 -12.089 -28.922 1.00 52.75 180 LEU A CA 1
ATOM 1454 C C . LEU A 1 180 ? 16.912 -11.179 -30.026 1.00 52.75 180 LEU A C 1
ATOM 1456 O O . LEU A 1 180 ? 16.240 -10.246 -30.451 1.00 52.75 180 LEU A O 1
ATOM 1460 N N . LEU A 1 181 ? 18.139 -11.424 -30.489 1.00 48.69 181 LEU A N 1
ATOM 1461 C CA . LEU A 1 181 ? 18.790 -10.577 -31.493 1.00 48.69 181 LEU A CA 1
ATOM 1462 C C . LEU A 1 181 ? 18.188 -10.663 -32.914 1.00 48.69 181 LEU A C 1
ATOM 1464 O O . LEU A 1 181 ? 18.267 -9.655 -33.608 1.00 48.69 181 LEU A O 1
ATOM 1468 N N . PRO A 1 182 ? 17.587 -11.778 -33.385 1.00 47.47 182 PRO A N 1
ATOM 1469 C CA . PRO A 1 182 ? 17.018 -11.822 -34.736 1.00 47.47 182 PRO A CA 1
ATOM 1470 C C . PRO A 1 182 ? 15.537 -11.424 -34.829 1.00 47.47 182 PRO A C 1
ATOM 1472 O O . PRO A 1 182 ? 15.118 -1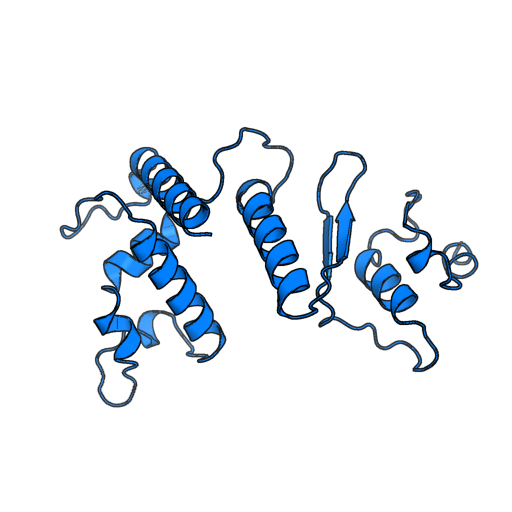1.022 -35.907 1.00 47.47 182 PRO A O 1
ATOM 1475 N N . GLU A 1 183 ? 14.739 -11.552 -33.761 1.00 45.62 183 GLU A N 1
ATOM 1476 C CA . GLU A 1 183 ? 13.291 -11.246 -33.805 1.00 45.62 183 GLU A CA 1
ATOM 1477 C C . GLU A 1 183 ? 12.997 -9.759 -33.578 1.00 45.62 183 GLU A C 1
ATOM 1479 O O . GLU A 1 183 ? 12.104 -9.217 -34.211 1.00 45.62 183 GLU A O 1
ATOM 1484 N N . ALA A 1 184 ? 13.797 -9.058 -32.767 1.00 43.16 184 ALA A N 1
ATOM 1485 C CA . ALA A 1 184 ? 13.646 -7.611 -32.568 1.00 43.16 184 ALA A CA 1
ATOM 1486 C C . ALA A 1 184 ? 14.252 -6.754 -33.703 1.00 43.16 184 ALA A C 1
ATOM 1488 O O . ALA A 1 184 ? 14.163 -5.530 -33.658 1.00 43.16 184 ALA A O 1
ATOM 1489 N N . ALA A 1 185 ? 14.914 -7.382 -34.682 1.00 43.16 185 ALA A N 1
ATOM 1490 C CA . ALA A 1 185 ? 15.600 -6.716 -35.795 1.00 43.16 185 ALA A CA 1
ATOM 1491 C C . ALA A 1 185 ? 14.971 -7.010 -37.170 1.00 43.16 185 ALA A C 1
ATOM 1493 O O . ALA A 1 185 ? 15.465 -6.506 -38.173 1.00 43.16 185 ALA A O 1
ATOM 1494 N N . ASN A 1 186 ? 13.921 -7.834 -37.228 1.00 38.88 186 ASN A N 1
ATOM 1495 C CA . ASN A 1 186 ? 13.252 -8.216 -38.469 1.00 38.88 186 ASN A CA 1
ATOM 1496 C C . ASN A 1 186 ? 11.750 -7.966 -38.354 1.00 38.88 186 ASN A C 1
ATOM 1498 O O . ASN A 1 186 ? 10.976 -8.910 -38.278 1.00 38.88 186 ASN A O 1
ATOM 1502 N N . GLU A 1 187 ? 11.364 -6.698 -38.336 1.00 41.34 187 GLU A N 1
ATOM 1503 C CA . GLU A 1 187 ? 10.075 -6.215 -38.835 1.00 41.34 187 GLU A CA 1
ATOM 1504 C C . GLU A 1 187 ? 10.277 -4.719 -39.146 1.00 41.34 187 GLU A C 1
ATOM 1506 O O . GLU A 1 187 ? 10.081 -3.858 -38.292 1.00 41.34 187 GLU A O 1
ATOM 1511 N N . ASP A 1 188 ? 10.769 -4.508 -40.377 1.00 33.72 188 ASP A N 1
ATOM 1512 C CA . ASP A 1 188 ? 11.033 -3.279 -41.157 1.00 33.72 188 ASP A CA 1
ATOM 1513 C C . ASP A 1 188 ? 12.124 -2.279 -40.710 1.00 33.72 188 ASP A C 1
ATOM 1515 O O . ASP A 1 188 ? 11.942 -1.505 -39.743 1.00 33.72 188 ASP A O 1
#